Protein AF-A0A358SJ86-F1 (afdb_monomer)

Structure (mmCIF, N/CA/C/O backbone):
data_AF-A0A358SJ86-F1
#
_entry.id   AF-A0A358SJ86-F1
#
loop_
_atom_site.group_PDB
_atom_site.id
_atom_site.type_symbol
_atom_site.label_atom_id
_atom_site.label_alt_id
_atom_site.label_comp_id
_atom_site.label_asym_id
_atom_site.label_entity_id
_atom_site.label_seq_id
_atom_site.pdbx_PDB_ins_code
_atom_site.Cartn_x
_atom_site.Cartn_y
_atom_site.Cartn_z
_atom_site.occupancy
_atom_site.B_iso_or_equiv
_atom_site.auth_seq_id
_atom_site.auth_comp_id
_atom_site.auth_asym_id
_atom_site.auth_atom_id
_atom_site.pdbx_PDB_model_num
ATOM 1 N N . MET A 1 1 ? 7.076 -41.668 -45.120 1.00 39.78 1 MET A N 1
ATOM 2 C CA . MET A 1 1 ? 7.942 -40.726 -44.377 1.00 39.78 1 MET A CA 1
ATOM 3 C C . MET A 1 1 ? 7.438 -39.304 -44.594 1.00 39.78 1 MET A C 1
ATOM 5 O O . MET A 1 1 ? 7.710 -38.721 -45.632 1.00 39.78 1 MET A O 1
ATOM 9 N N . ARG A 1 2 ? 6.634 -38.761 -43.675 1.00 41.66 2 ARG A N 1
ATOM 10 C CA . ARG A 1 2 ? 6.181 -37.362 -43.717 1.00 41.66 2 ARG A CA 1
ATOM 11 C C . ARG A 1 2 ? 6.318 -36.830 -42.292 1.00 41.66 2 ARG A C 1
ATOM 13 O O . ARG A 1 2 ? 5.621 -37.295 -41.398 1.00 41.66 2 ARG A O 1
ATOM 20 N N . ALA A 1 3 ? 7.322 -35.987 -42.073 1.00 47.72 3 ALA A N 1
ATOM 21 C CA . ALA A 1 3 ? 7.680 -35.473 -40.760 1.00 47.72 3 ALA A CA 1
ATOM 22 C C . ALA A 1 3 ? 6.541 -34.600 -40.215 1.00 47.72 3 ALA A C 1
ATOM 24 O O . ALA A 1 3 ? 6.263 -33.525 -40.740 1.00 47.72 3 ALA A O 1
ATOM 25 N N . THR A 1 4 ? 5.877 -35.074 -39.165 1.00 51.69 4 THR A N 1
ATOM 26 C CA . THR A 1 4 ? 4.952 -34.288 -38.350 1.00 51.69 4 THR A CA 1
ATOM 27 C C . THR A 1 4 ? 5.772 -33.298 -37.526 1.00 51.69 4 THR A C 1
ATOM 29 O O . THR A 1 4 ? 6.349 -33.648 -36.496 1.00 51.69 4 THR A O 1
ATOM 32 N N . SER A 1 5 ? 5.886 -32.058 -37.997 1.00 51.25 5 SER A N 1
ATOM 33 C CA . SER A 1 5 ? 6.416 -30.954 -37.199 1.00 51.25 5 SER A CA 1
ATOM 34 C C . SER A 1 5 ? 5.513 -30.740 -35.981 1.00 51.25 5 SER A C 1
ATOM 36 O O . SER A 1 5 ? 4.344 -30.398 -36.128 1.00 51.25 5 SER A O 1
ATOM 38 N N . SER A 1 6 ? 6.056 -30.986 -34.787 1.00 56.81 6 SER A N 1
ATOM 39 C CA . SER A 1 6 ? 5.368 -30.834 -33.499 1.00 56.81 6 SER A CA 1
ATOM 40 C C . SER A 1 6 ? 4.765 -29.421 -33.325 1.00 56.81 6 SER A C 1
ATOM 42 O O . SER A 1 6 ? 5.483 -28.442 -33.561 1.00 56.81 6 SER A O 1
ATOM 44 N N . PRO A 1 7 ? 3.501 -29.291 -32.867 1.00 58.00 7 PRO A N 1
ATOM 45 C CA . PRO A 1 7 ? 2.802 -28.008 -32.694 1.00 58.00 7 PRO A CA 1
ATOM 46 C C . PRO A 1 7 ? 3.516 -27.036 -31.736 1.00 58.00 7 PRO A C 1
ATOM 48 O O . PRO A 1 7 ? 3.383 -25.821 -31.877 1.00 58.00 7 PRO A O 1
ATOM 51 N N . ALA A 1 8 ? 4.362 -27.543 -30.831 1.00 56.72 8 ALA A N 1
ATOM 52 C CA . ALA A 1 8 ? 5.182 -26.719 -29.940 1.00 56.72 8 ALA A CA 1
ATOM 53 C C . ALA A 1 8 ? 6.199 -25.842 -30.701 1.00 56.72 8 ALA A C 1
ATOM 55 O O . ALA A 1 8 ? 6.435 -24.695 -30.334 1.00 56.72 8 ALA A O 1
ATOM 56 N N . ARG A 1 9 ? 6.750 -26.335 -31.820 1.00 55.97 9 ARG A N 1
ATOM 57 C CA . ARG A 1 9 ? 7.723 -25.584 -32.635 1.00 55.97 9 ARG A CA 1
ATOM 58 C C . ARG A 1 9 ? 7.059 -24.465 -33.447 1.00 55.97 9 ARG A C 1
ATOM 60 O O . ARG A 1 9 ? 7.717 -23.501 -33.824 1.00 55.97 9 ARG A O 1
ATOM 67 N N . GLN A 1 10 ? 5.761 -24.592 -33.718 1.00 55.69 10 GLN A N 1
ATOM 68 C CA . GLN A 1 10 ? 4.975 -23.626 -34.489 1.00 55.69 10 GLN A CA 1
ATOM 69 C C . GLN A 1 10 ? 4.531 -22.434 -33.627 1.00 55.69 10 GLN A C 1
ATOM 71 O O . GLN A 1 10 ? 4.567 -21.298 -34.101 1.00 55.69 10 GLN A O 1
ATOM 76 N N . ALA A 1 11 ? 4.215 -22.673 -32.349 1.00 56.47 11 ALA A N 1
ATOM 77 C CA . ALA A 1 11 ? 3.927 -21.622 -31.370 1.00 56.47 11 ALA A CA 1
ATOM 78 C C . ALA A 1 11 ? 5.150 -20.717 -31.101 1.00 56.47 11 ALA A C 1
ATOM 80 O O . ALA A 1 11 ? 5.026 -19.491 -31.096 1.00 56.47 11 ALA A O 1
ATOM 81 N N . ASP A 1 12 ? 6.351 -21.298 -30.997 1.00 56.03 12 ASP A N 1
ATOM 82 C CA . ASP A 1 12 ? 7.605 -20.538 -30.851 1.00 56.03 12 ASP A CA 1
ATOM 83 C C . ASP A 1 12 ? 7.969 -19.728 -32.100 1.00 56.03 12 ASP A C 1
ATOM 85 O O . ASP A 1 12 ? 8.519 -18.626 -32.010 1.00 56.03 12 ASP A O 1
ATOM 89 N N . LEU A 1 13 ? 7.649 -20.250 -33.288 1.00 53.75 13 LEU A N 1
ATOM 90 C CA . LEU A 1 13 ? 7.884 -19.532 -34.535 1.00 53.75 13 LEU A CA 1
ATOM 91 C C . LEU A 1 13 ? 6.978 -18.312 -34.662 1.00 53.75 13 LEU A C 1
ATOM 93 O O . LEU A 1 13 ? 7.475 -17.298 -35.139 1.00 53.75 13 LEU A O 1
ATOM 97 N N . LEU A 1 14 ? 5.714 -18.390 -34.220 1.00 54.59 14 LEU A N 1
ATOM 98 C CA . LEU A 1 14 ? 4.749 -17.278 -34.201 1.00 54.59 14 LEU A CA 1
ATOM 99 C C . LEU A 1 14 ? 5.111 -16.189 -33.175 1.00 54.59 14 LEU A C 1
ATOM 101 O O . LEU A 1 14 ? 4.962 -15.003 -33.460 1.00 54.59 14 LEU A O 1
ATOM 105 N N . SER A 1 15 ? 5.701 -16.576 -32.042 1.00 63.94 15 SER A N 1
ATOM 106 C CA . SER A 1 15 ? 6.187 -15.664 -30.994 1.00 63.94 15 SER A CA 1
ATOM 107 C C . SER A 1 15 ? 7.280 -14.685 -31.469 1.00 63.94 15 SER A C 1
ATOM 109 O O . SER A 1 15 ? 7.342 -13.546 -31.007 1.00 63.94 15 SER A O 1
ATOM 111 N N . ARG A 1 16 ? 8.116 -15.075 -32.447 1.00 66.25 16 ARG A N 1
ATOM 112 C CA . ARG A 1 16 ? 9.247 -14.252 -32.940 1.00 66.25 16 ARG A CA 1
ATOM 113 C C . ARG A 1 16 ? 8.972 -13.436 -34.210 1.00 66.25 16 ARG A C 1
ATOM 115 O O . ARG A 1 16 ? 9.886 -12.789 -34.723 1.00 66.25 16 ARG A O 1
ATOM 122 N N . TRP A 1 17 ? 7.749 -13.438 -34.746 1.00 70.31 17 TRP A N 1
ATOM 123 C CA . TRP A 1 17 ? 7.387 -12.593 -35.900 1.00 70.31 17 TRP A CA 1
ATOM 124 C C . TRP A 1 17 ? 7.644 -11.097 -35.689 1.00 70.31 17 TRP A C 1
ATOM 126 O O . TRP A 1 17 ? 8.196 -10.489 -36.608 1.00 70.31 17 TRP A O 1
ATOM 136 N N . PRO A 1 18 ? 7.344 -10.493 -34.519 1.00 79.88 18 PRO A N 1
ATOM 137 C CA . PRO A 1 18 ? 7.664 -9.084 -34.296 1.00 79.88 18 PRO A CA 1
ATOM 138 C C . PRO A 1 18 ? 9.175 -8.806 -34.336 1.00 79.88 18 PRO A C 1
ATOM 140 O O . PRO A 1 18 ? 9.591 -7.802 -34.905 1.00 79.88 18 PRO A O 1
ATOM 143 N N . GLU A 1 19 ? 10.010 -9.716 -33.825 1.00 80.44 19 GLU A N 1
ATOM 144 C CA . GLU A 1 19 ? 11.476 -9.571 -33.834 1.00 80.44 19 GLU A CA 1
ATOM 145 C C . GLU A 1 19 ? 12.046 -9.665 -35.257 1.00 80.44 19 GLU A C 1
ATOM 147 O O . GLU A 1 19 ? 12.906 -8.875 -35.646 1.00 80.44 19 GLU A O 1
ATOM 152 N N . ARG A 1 20 ? 11.531 -10.600 -36.067 1.00 82.19 20 ARG A N 1
ATOM 153 C CA . ARG A 1 20 ? 11.938 -10.769 -37.472 1.00 82.19 20 ARG A CA 1
ATOM 154 C C . ARG A 1 20 ? 11.475 -9.609 -38.351 1.00 82.19 20 ARG A C 1
ATOM 156 O O . ARG A 1 20 ? 12.250 -9.135 -39.177 1.00 82.19 20 ARG A O 1
ATOM 163 N N . GLY A 1 21 ? 10.239 -9.143 -38.159 1.00 86.25 21 GLY A N 1
ATOM 164 C CA . GLY A 1 21 ? 9.697 -7.982 -38.868 1.00 86.25 21 GLY A CA 1
ATOM 165 C C . GLY A 1 21 ? 10.468 -6.705 -38.541 1.00 86.25 21 GLY A C 1
ATOM 166 O O . GLY A 1 21 ? 10.820 -5.944 -39.441 1.00 86.25 21 GLY A O 1
ATOM 167 N N . TRP A 1 22 ? 10.820 -6.516 -37.269 1.00 88.25 22 TRP A N 1
ATOM 168 C CA . TRP A 1 22 ? 11.664 -5.406 -36.843 1.00 88.25 22 TRP A CA 1
ATOM 169 C C . TRP A 1 22 ? 13.085 -5.492 -37.418 1.00 88.25 22 TRP A C 1
ATOM 171 O O . TRP A 1 22 ? 13.589 -4.498 -37.934 1.00 88.25 22 TRP A O 1
ATOM 181 N N . ALA A 1 23 ? 13.717 -6.671 -37.413 1.00 86.00 23 ALA A N 1
ATOM 182 C CA . ALA A 1 23 ? 15.048 -6.849 -37.996 1.00 86.00 23 ALA A CA 1
ATOM 183 C C . ALA A 1 23 ? 15.071 -6.556 -39.509 1.00 86.00 23 ALA A C 1
ATOM 185 O O . ALA A 1 23 ? 16.020 -5.948 -40.004 1.00 86.00 23 ALA A O 1
ATOM 186 N N . ALA A 1 24 ? 14.015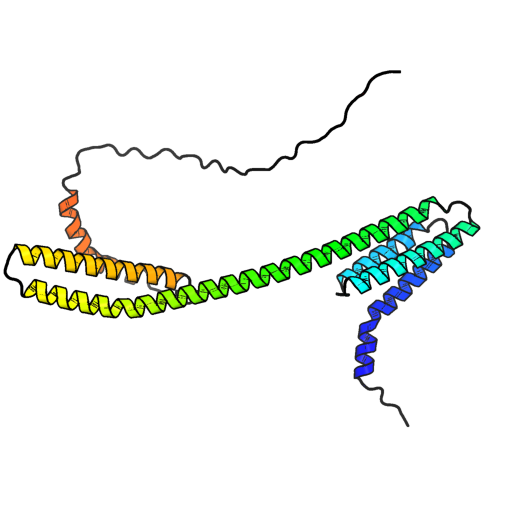 -6.938 -40.238 1.00 88.00 24 ALA A N 1
ATOM 187 C CA . ALA A 1 24 ? 13.863 -6.618 -41.657 1.00 88.00 24 ALA A CA 1
ATOM 188 C C . ALA A 1 24 ? 13.692 -5.107 -41.897 1.00 88.00 24 ALA A C 1
ATOM 190 O O . ALA A 1 24 ? 14.347 -4.552 -42.778 1.00 88.00 24 ALA A O 1
ATOM 191 N N . LEU A 1 25 ? 12.869 -4.431 -41.084 1.00 90.00 25 LEU A N 1
ATOM 192 C CA . LEU A 1 25 ? 12.712 -2.973 -41.119 1.00 90.00 25 LEU A CA 1
ATOM 193 C C . LEU A 1 25 ? 14.044 -2.261 -40.843 1.00 90.00 25 LEU A C 1
ATOM 195 O O . LEU A 1 25 ? 14.424 -1.344 -41.565 1.00 90.00 25 LEU A O 1
ATOM 199 N N . TRP A 1 26 ? 14.775 -2.711 -39.826 1.00 89.06 26 TRP A N 1
ATOM 200 C CA . TRP A 1 26 ? 16.084 -2.175 -39.467 1.00 89.06 26 TRP A CA 1
ATOM 201 C C . TRP A 1 26 ? 17.106 -2.336 -40.603 1.00 89.06 26 TRP A C 1
ATOM 203 O O . TRP A 1 26 ? 17.769 -1.364 -40.970 1.00 89.06 26 TRP A O 1
ATOM 213 N N . ALA A 1 27 ? 17.181 -3.518 -41.223 1.00 88.56 27 ALA A N 1
ATOM 214 C CA . ALA A 1 27 ? 18.046 -3.761 -42.377 1.00 88.56 27 ALA A CA 1
ATOM 215 C C . ALA A 1 27 ? 17.669 -2.884 -43.587 1.00 88.56 27 ALA A C 1
ATOM 217 O O . ALA A 1 27 ? 18.553 -2.334 -44.246 1.00 88.56 27 ALA A O 1
ATOM 218 N N . ALA A 1 28 ? 16.371 -2.695 -43.849 1.00 89.31 28 ALA A N 1
ATOM 219 C CA . ALA A 1 28 ? 15.887 -1.806 -44.904 1.00 89.31 28 ALA A CA 1
ATOM 220 C C . ALA A 1 28 ? 16.271 -0.337 -44.645 1.00 89.31 28 ALA A C 1
ATOM 222 O O . ALA A 1 28 ? 16.722 0.352 -45.560 1.00 89.31 28 ALA A O 1
ATOM 223 N N . CYS A 1 29 ? 16.173 0.132 -43.396 1.00 85.38 29 CYS A N 1
ATOM 224 C CA . CYS A 1 29 ? 16.613 1.476 -43.017 1.00 85.38 29 CYS A CA 1
ATOM 225 C C . CYS A 1 29 ? 18.130 1.658 -43.181 1.00 85.38 29 CYS A C 1
ATOM 227 O O . CYS A 1 29 ? 18.560 2.687 -43.700 1.00 85.38 29 CYS A O 1
ATOM 229 N N . LEU A 1 30 ? 18.942 0.662 -42.802 1.00 85.31 30 LEU A N 1
ATOM 230 C CA . LEU A 1 30 ? 20.394 0.689 -43.023 1.00 85.31 30 LEU A CA 1
ATOM 231 C C . LEU A 1 30 ? 20.747 0.746 -44.516 1.00 85.31 30 LEU A C 1
ATOM 233 O O . LEU A 1 30 ? 21.608 1.530 -44.914 1.00 85.31 30 LEU A O 1
ATOM 237 N N . ALA A 1 31 ? 20.057 -0.035 -45.352 1.00 86.38 31 ALA A N 1
ATOM 238 C CA . ALA A 1 31 ? 20.223 0.026 -46.802 1.00 86.38 31 ALA A CA 1
ATOM 239 C C . ALA A 1 31 ? 19.842 1.410 -47.360 1.00 86.38 31 ALA A C 1
ATOM 241 O O . ALA A 1 31 ? 20.558 1.950 -48.202 1.00 86.38 31 ALA A O 1
ATOM 242 N N . GLY A 1 32 ? 18.771 2.020 -46.841 1.00 82.81 32 GLY A N 1
ATOM 243 C CA . GLY A 1 32 ? 18.354 3.380 -47.191 1.00 82.81 32 GLY A CA 1
ATOM 244 C C . GLY A 1 32 ? 19.412 4.442 -46.876 1.00 82.81 32 GLY A C 1
ATOM 245 O O . GLY A 1 32 ? 19.663 5.309 -47.712 1.00 82.81 32 GLY A O 1
ATOM 246 N N . ILE A 1 33 ? 20.089 4.336 -45.724 1.00 80.06 33 ILE A N 1
ATOM 247 C CA . ILE A 1 33 ? 21.202 5.229 -45.342 1.00 80.06 33 ILE A CA 1
ATOM 248 C C . ILE A 1 33 ? 22.356 5.133 -46.352 1.00 80.06 33 ILE A C 1
ATOM 250 O O . ILE A 1 33 ? 22.944 6.149 -46.714 1.00 80.06 33 ILE A O 1
ATOM 254 N N . LEU A 1 34 ? 22.676 3.924 -46.825 1.00 77.62 34 LEU A N 1
ATOM 255 C CA . LEU A 1 34 ? 23.769 3.698 -47.777 1.00 77.62 34 LEU A CA 1
ATOM 256 C C . LEU A 1 34 ? 23.423 4.124 -49.212 1.00 77.62 34 LEU A C 1
ATOM 258 O O . LEU A 1 34 ? 24.319 4.532 -49.949 1.00 77.62 34 LEU A O 1
ATOM 262 N N . ALA A 1 35 ? 22.153 4.006 -49.610 1.00 82.75 35 ALA A N 1
ATOM 263 C CA . ALA A 1 35 ? 21.692 4.300 -50.966 1.00 82.75 35 ALA A CA 1
ATOM 264 C C . ALA A 1 35 ? 21.411 5.795 -51.206 1.00 82.75 35 ALA A C 1
ATOM 266 O O . ALA A 1 35 ? 21.640 6.280 -52.313 1.00 82.75 35 ALA A O 1
ATOM 267 N N . PHE A 1 36 ? 20.944 6.535 -50.190 1.00 79.69 36 PHE A N 1
ATOM 268 C CA . PHE A 1 36 ? 20.515 7.933 -50.332 1.00 79.69 36 PHE A CA 1
ATOM 269 C C . PHE A 1 36 ? 21.142 8.853 -49.267 1.00 79.69 36 PHE A C 1
ATOM 271 O O . PHE A 1 36 ? 20.501 9.168 -48.259 1.00 79.69 36 PHE A O 1
ATOM 278 N N . PRO A 1 37 ? 22.363 9.376 -49.499 1.00 70.19 37 PRO A N 1
ATOM 279 C CA . PRO A 1 37 ? 23.064 10.227 -48.530 1.00 70.19 37 PRO A CA 1
ATOM 280 C C . PRO A 1 37 ? 22.308 11.514 -48.155 1.00 70.19 37 PRO A C 1
ATOM 282 O O . PRO A 1 37 ? 22.420 11.995 -47.030 1.00 70.19 37 PRO A O 1
ATOM 285 N N . GLY A 1 38 ? 21.504 12.062 -49.075 1.00 72.44 38 GLY A N 1
ATOM 286 C CA . GLY A 1 38 ? 20.735 13.295 -48.860 1.00 72.44 38 GLY A CA 1
ATOM 287 C C . GLY A 1 38 ? 19.506 13.154 -47.951 1.00 72.44 38 GLY A C 1
ATOM 288 O O . GLY A 1 38 ? 18.975 14.166 -47.510 1.00 72.44 38 GLY A O 1
ATOM 289 N N . TRP A 1 39 ? 19.050 11.929 -47.660 1.00 78.19 39 TRP A N 1
ATOM 290 C CA . TRP A 1 39 ? 17.850 11.647 -46.850 1.00 78.19 39 TRP A CA 1
ATOM 291 C C . TRP A 1 39 ? 18.147 10.792 -45.602 1.00 78.19 39 TRP A C 1
ATOM 293 O O . TRP A 1 39 ? 17.231 10.262 -44.979 1.00 78.19 39 TRP A O 1
ATOM 303 N N . GLN A 1 40 ? 19.419 10.676 -45.204 1.00 74.62 40 GLN A N 1
ATOM 304 C CA . GLN A 1 40 ? 19.894 9.789 -44.128 1.00 74.62 40 GLN A CA 1
ATOM 305 C C . GLN A 1 40 ? 19.231 9.992 -42.749 1.00 74.62 40 GLN A C 1
ATOM 307 O O . GLN A 1 40 ? 19.158 9.045 -41.966 1.00 74.62 40 GLN A O 1
ATOM 312 N N . ASP A 1 41 ? 18.725 11.193 -42.442 1.00 78.81 41 ASP A N 1
ATOM 313 C CA . ASP A 1 41 ? 18.092 11.484 -41.149 1.00 78.81 41 ASP A CA 1
ATOM 314 C C . ASP A 1 41 ? 16.742 10.749 -40.987 1.00 78.81 41 ASP A C 1
ATOM 316 O O . ASP A 1 41 ? 16.408 10.311 -39.885 1.00 78.81 41 ASP A O 1
ATOM 320 N N . VAL A 1 42 ? 15.974 10.540 -42.068 1.00 83.38 42 VAL A N 1
ATOM 321 C CA . VAL A 1 42 ? 14.645 9.898 -41.990 1.00 83.38 42 VAL A CA 1
ATOM 322 C C . VAL A 1 42 ? 14.751 8.411 -41.611 1.00 83.38 42 VAL A C 1
ATOM 324 O O . VAL A 1 42 ? 14.144 8.024 -40.607 1.00 83.38 42 VAL A O 1
ATOM 327 N N . PRO A 1 43 ? 15.544 7.566 -42.311 1.00 84.38 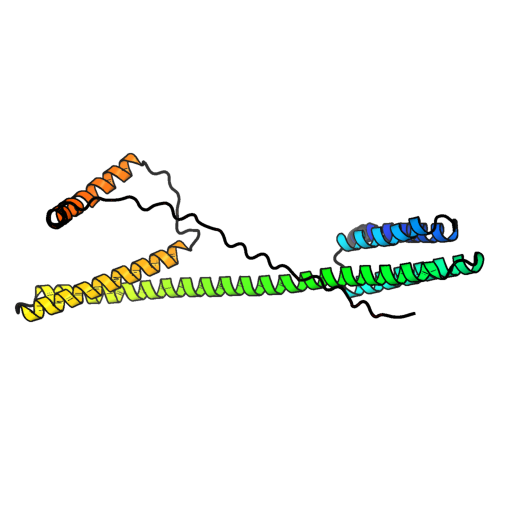43 PRO A N 1
ATOM 328 C CA . PRO A 1 43 ? 15.757 6.180 -41.893 1.00 84.38 43 PRO A CA 1
ATOM 329 C C . PRO A 1 43 ? 16.385 6.069 -40.500 1.00 84.38 43 PRO A C 1
ATOM 331 O O . PRO A 1 43 ? 16.055 5.148 -39.755 1.00 84.38 43 PRO A O 1
ATOM 334 N N . PHE A 1 44 ? 17.247 7.019 -40.120 1.00 82.38 44 PHE A N 1
ATOM 335 C CA . PHE A 1 44 ? 17.863 7.061 -38.795 1.00 82.38 44 PHE A CA 1
ATOM 336 C C . PHE A 1 44 ? 16.822 7.179 -37.670 1.00 82.38 44 PHE A C 1
ATOM 338 O O . PHE A 1 44 ? 16.823 6.365 -36.744 1.00 82.38 44 PHE A O 1
ATOM 345 N N . TYR A 1 45 ? 15.904 8.149 -37.747 1.00 84.81 45 TYR A N 1
ATOM 346 C CA . TYR A 1 45 ? 14.866 8.310 -36.721 1.00 84.81 45 TYR A CA 1
ATOM 347 C C . TYR A 1 45 ? 13.892 7.126 -36.683 1.00 84.81 45 TYR A C 1
ATOM 349 O O . TYR A 1 45 ? 13.441 6.729 -35.608 1.00 84.81 45 TYR A O 1
ATOM 357 N N . LEU A 1 46 ? 13.611 6.512 -37.834 1.00 88.06 46 LEU A N 1
ATOM 358 C CA . LEU A 1 46 ? 12.698 5.374 -37.953 1.00 88.06 46 LEU A CA 1
ATOM 359 C C . LEU A 1 46 ? 13.228 4.124 -37.220 1.00 88.06 46 LEU A C 1
ATOM 361 O O . LEU A 1 46 ? 12.457 3.401 -36.581 1.00 88.06 46 LEU A O 1
ATOM 365 N N . ILE A 1 47 ? 14.552 3.918 -37.214 1.00 87.06 47 ILE A N 1
ATOM 366 C CA . ILE A 1 47 ? 15.213 2.866 -36.420 1.00 87.06 47 ILE A CA 1
ATOM 367 C C . ILE A 1 47 ? 14.953 3.074 -34.920 1.00 87.06 47 ILE A C 1
ATOM 369 O O . ILE A 1 47 ? 14.514 2.149 -34.238 1.00 87.06 47 ILE A O 1
ATOM 373 N N . TRP A 1 48 ? 15.161 4.286 -34.399 1.00 86.12 48 TRP A N 1
ATOM 374 C CA . TRP A 1 48 ? 14.993 4.565 -32.967 1.00 86.12 48 TRP A CA 1
ATOM 375 C C . TRP A 1 48 ? 13.530 4.555 -32.512 1.00 86.12 48 TRP A C 1
ATOM 377 O O . TRP A 1 48 ? 13.228 4.016 -31.447 1.00 86.12 48 TRP A O 1
ATOM 387 N N . ILE A 1 49 ? 12.609 5.095 -33.317 1.00 87.62 49 ILE A N 1
ATOM 388 C CA . ILE A 1 49 ? 11.169 5.074 -33.013 1.00 87.62 49 ILE A CA 1
ATOM 389 C C . ILE A 1 49 ? 10.652 3.631 -32.989 1.00 87.62 49 ILE A C 1
ATOM 391 O O . ILE A 1 49 ? 9.963 3.242 -32.046 1.00 87.62 49 ILE A O 1
ATOM 395 N N . SER A 1 50 ? 11.016 2.812 -33.981 1.00 87.75 50 SER A N 1
ATOM 396 C CA . SER A 1 50 ? 10.600 1.403 -34.015 1.00 87.75 50 SER A CA 1
ATOM 397 C C . SER A 1 50 ? 11.169 0.597 -32.842 1.00 87.75 50 SER A C 1
ATOM 399 O O . SER A 1 50 ? 10.456 -0.226 -32.271 1.00 87.75 50 SER A O 1
ATOM 401 N N . LEU A 1 51 ? 12.410 0.877 -32.426 1.00 86.12 51 LEU A N 1
ATOM 402 C CA . LEU A 1 51 ? 13.028 0.272 -31.245 1.00 86.12 51 LEU A CA 1
ATOM 403 C C . LEU A 1 51 ? 12.290 0.653 -29.948 1.00 86.12 51 LEU A C 1
ATOM 405 O O . LEU A 1 51 ? 12.061 -0.206 -29.095 1.00 86.12 51 LEU A O 1
ATOM 409 N N . ALA A 1 52 ? 11.876 1.916 -29.808 1.00 83.81 52 ALA A N 1
ATOM 410 C CA . ALA A 1 52 ? 11.094 2.382 -28.664 1.00 83.81 52 ALA A CA 1
ATOM 411 C C . ALA A 1 52 ? 9.717 1.715 -28.579 1.00 83.81 52 ALA A C 1
ATOM 413 O O . ALA A 1 52 ? 9.306 1.287 -27.500 1.00 83.81 52 ALA A O 1
ATOM 414 N N . VAL A 1 53 ? 9.029 1.583 -29.715 1.00 84.38 53 VAL A N 1
ATOM 415 C CA . VAL A 1 53 ? 7.735 0.894 -29.793 1.00 84.38 53 VAL A CA 1
ATOM 416 C C . VAL A 1 53 ? 7.893 -0.589 -29.460 1.00 84.38 53 VAL A C 1
ATOM 418 O O . VAL A 1 53 ? 7.134 -1.110 -28.647 1.00 84.38 53 VAL A O 1
ATOM 421 N N . LEU A 1 54 ? 8.904 -1.264 -30.018 1.00 83.69 54 LEU A N 1
ATOM 422 C CA . LEU A 1 54 ? 9.157 -2.680 -29.742 1.00 83.69 54 LEU A CA 1
ATOM 423 C C . LEU A 1 54 ? 9.421 -2.931 -28.251 1.00 83.69 54 LEU A C 1
ATOM 425 O O . LEU A 1 54 ? 8.859 -3.867 -27.686 1.00 83.69 54 LEU A O 1
ATOM 429 N N . TYR A 1 55 ? 10.216 -2.071 -27.608 1.00 80.44 55 TYR A N 1
ATOM 430 C CA . TYR A 1 55 ? 10.462 -2.142 -26.166 1.00 80.44 55 TYR A CA 1
ATOM 431 C C . TYR A 1 55 ? 9.188 -1.890 -25.343 1.00 80.44 55 TYR A C 1
ATOM 433 O O . TYR A 1 55 ? 8.963 -2.554 -24.338 1.00 80.44 55 TYR A O 1
ATOM 441 N N . GLY A 1 56 ? 8.317 -0.975 -25.781 1.00 77.44 56 GLY A N 1
ATOM 442 C CA . GLY A 1 56 ? 7.042 -0.703 -25.110 1.00 77.44 56 GLY A CA 1
ATOM 443 C C . GLY A 1 56 ? 6.062 -1.884 -25.117 1.00 77.44 56 GLY A C 1
ATOM 444 O O . GLY A 1 56 ? 5.304 -2.046 -24.166 1.00 77.44 56 GLY A O 1
ATOM 445 N N . PHE A 1 57 ? 6.088 -2.724 -26.155 1.00 77.44 57 PHE A N 1
ATOM 446 C CA . PHE A 1 57 ? 5.214 -3.901 -26.278 1.00 77.44 57 PHE A CA 1
ATOM 447 C C . PHE A 1 57 ? 5.799 -5.184 -25.672 1.00 77.44 57 PHE A C 1
ATOM 449 O O . PHE A 1 57 ? 5.094 -6.190 -25.566 1.00 77.44 57 PHE A O 1
ATOM 456 N N . ARG A 1 58 ? 7.085 -5.192 -25.308 1.00 73.94 58 ARG A N 1
ATOM 457 C CA . ARG A 1 58 ? 7.817 -6.411 -24.963 1.00 73.94 58 ARG A CA 1
ATOM 458 C C . ARG A 1 58 ? 8.701 -6.169 -23.741 1.00 73.94 58 ARG A C 1
ATOM 460 O O . ARG A 1 58 ? 9.708 -5.476 -23.822 1.00 73.94 58 ARG A O 1
ATOM 467 N N . ASP A 1 59 ? 8.358 -6.810 -22.625 1.00 67.19 59 ASP A N 1
ATOM 468 C CA . ASP A 1 59 ? 9.129 -6.751 -21.379 1.00 67.19 59 ASP A CA 1
ATOM 469 C C . ASP A 1 59 ? 10.443 -7.531 -21.488 1.00 67.19 59 ASP A C 1
ATOM 471 O O . ASP A 1 59 ? 10.570 -8.674 -21.047 1.00 67.19 59 ASP A O 1
ATOM 475 N N . TRP A 1 60 ? 11.438 -6.926 -22.127 1.00 70.38 60 TRP A N 1
ATOM 476 C CA . TRP A 1 60 ? 12.800 -7.438 -22.103 1.00 70.38 60 TRP A CA 1
ATOM 477 C C . TRP A 1 60 ? 13.510 -7.029 -20.812 1.00 70.38 60 TRP A C 1
ATOM 479 O O . TRP A 1 60 ? 13.336 -5.897 -20.354 1.00 70.38 60 TRP A O 1
ATOM 489 N N . PRO A 1 61 ? 14.363 -7.904 -20.241 1.00 73.88 61 PRO A N 1
ATOM 490 C CA . PRO A 1 61 ? 15.203 -7.524 -19.113 1.00 73.88 61 PRO A CA 1
ATOM 491 C C . PRO A 1 61 ? 16.060 -6.315 -19.499 1.00 73.88 61 PRO A C 1
ATOM 493 O O . PRO A 1 61 ? 16.591 -6.275 -20.613 1.00 73.88 61 PRO A O 1
ATOM 496 N N . ALA A 1 62 ? 16.245 -5.361 -18.582 1.00 74.44 62 ALA A N 1
ATOM 497 C CA . ALA A 1 62 ? 16.953 -4.106 -18.857 1.00 74.44 62 ALA A CA 1
ATOM 498 C C . ALA A 1 62 ? 18.336 -4.317 -19.506 1.00 74.44 62 ALA A C 1
ATOM 500 O O . ALA A 1 62 ? 18.715 -3.576 -20.410 1.00 74.44 62 ALA A O 1
ATOM 501 N N . GLN A 1 63 ? 19.051 -5.379 -19.119 1.00 79.62 63 GLN A N 1
ATOM 502 C CA . GLN A 1 63 ? 20.336 -5.762 -19.714 1.00 79.62 63 GLN A CA 1
ATOM 503 C C . GLN A 1 63 ? 20.230 -6.065 -21.217 1.00 79.62 63 GLN A C 1
ATOM 505 O O . GLN A 1 63 ? 21.031 -5.564 -22.000 1.00 79.62 63 GLN A O 1
ATOM 510 N N . HIS A 1 64 ? 19.214 -6.823 -21.641 1.00 80.56 64 HIS A N 1
ATOM 511 C CA . HIS A 1 64 ? 19.013 -7.170 -23.050 1.00 80.56 64 HIS A CA 1
ATOM 512 C C . HIS A 1 64 ? 18.631 -5.941 -23.878 1.00 80.56 64 HIS A C 1
ATOM 514 O O . HIS A 1 64 ? 19.141 -5.765 -24.980 1.00 80.56 64 HIS A O 1
ATOM 520 N N . ALA A 1 65 ? 17.788 -5.061 -23.334 1.00 80.88 65 ALA A N 1
ATOM 521 C CA . ALA A 1 65 ? 17.390 -3.827 -24.006 1.00 80.88 65 ALA A CA 1
ATOM 522 C C . ALA A 1 65 ? 18.566 -2.849 -24.187 1.00 80.88 65 ALA A C 1
ATOM 524 O O . ALA A 1 65 ? 18.698 -2.247 -25.251 1.00 80.88 65 ALA A O 1
ATOM 525 N N . ILE A 1 66 ? 19.447 -2.734 -23.184 1.00 81.38 66 ILE A N 1
ATOM 526 C CA . ILE A 1 66 ? 20.673 -1.922 -23.257 1.00 81.38 66 ILE A CA 1
ATOM 527 C C . ILE A 1 66 ? 21.678 -2.531 -24.244 1.00 81.38 66 ILE A C 1
ATOM 529 O O . ILE A 1 66 ? 22.242 -1.815 -25.068 1.00 81.38 66 ILE A O 1
ATOM 533 N N . CYS A 1 67 ? 21.894 -3.851 -24.213 1.00 85.38 67 CYS A N 1
ATOM 534 C CA . CYS A 1 67 ? 22.776 -4.516 -25.177 1.00 85.38 67 CYS A CA 1
ATOM 535 C C . CYS A 1 67 ? 22.266 -4.360 -26.616 1.00 85.38 67 CYS A C 1
ATOM 537 O O . CYS A 1 67 ? 23.051 -4.085 -27.523 1.00 85.38 67 CYS A O 1
ATOM 539 N N . LEU A 1 68 ? 20.957 -4.499 -26.831 1.00 83.88 68 LEU A N 1
ATOM 540 C CA . LEU A 1 68 ? 20.360 -4.366 -28.154 1.00 83.88 68 LEU A CA 1
ATOM 541 C C . LEU A 1 68 ? 20.398 -2.916 -28.654 1.00 83.88 68 LEU A C 1
ATOM 543 O O . LEU A 1 68 ? 20.757 -2.693 -29.807 1.00 83.88 68 LEU A O 1
ATOM 547 N N . SER A 1 69 ? 20.124 -1.924 -27.801 1.00 83.50 69 SER A N 1
ATOM 548 C CA . SER A 1 69 ? 20.258 -0.511 -28.179 1.00 83.50 69 SER A CA 1
ATOM 549 C C . SER A 1 69 ? 21.709 -0.130 -28.492 1.00 83.50 69 SER A C 1
ATOM 551 O O . SER A 1 69 ? 21.948 0.593 -29.458 1.00 83.50 69 SER A O 1
ATOM 553 N N . ALA A 1 70 ? 22.685 -0.668 -27.753 1.00 85.62 70 ALA A N 1
ATOM 554 C CA . ALA A 1 70 ? 24.107 -0.490 -28.040 1.00 85.62 70 ALA A CA 1
ATOM 555 C C . ALA A 1 70 ? 24.512 -1.132 -29.380 1.00 85.62 70 ALA A C 1
ATOM 557 O O . ALA A 1 70 ? 25.237 -0.517 -30.162 1.00 85.62 70 ALA A O 1
ATOM 558 N N . GLY A 1 71 ? 23.999 -2.328 -29.691 1.00 87.12 71 GLY A N 1
ATOM 559 C CA . GLY A 1 71 ? 24.211 -2.988 -30.984 1.00 87.12 71 GLY A CA 1
ATOM 560 C C . GLY A 1 71 ? 23.603 -2.214 -32.160 1.00 87.12 71 GLY A C 1
ATOM 561 O O . GLY A 1 71 ? 24.252 -2.017 -33.191 1.00 87.12 71 GLY A O 1
ATOM 562 N N . VAL A 1 72 ? 22.381 -1.699 -31.995 1.00 86.50 72 VAL A N 1
ATOM 563 C CA . VAL A 1 72 ? 21.715 -0.829 -32.981 1.00 86.50 72 VAL A CA 1
ATOM 564 C C . VAL A 1 72 ? 22.481 0.484 -33.164 1.00 86.50 72 VAL A C 1
ATOM 566 O O . VAL A 1 72 ? 22.672 0.940 -34.291 1.00 86.50 72 VAL A O 1
ATOM 569 N N . ALA A 1 73 ? 22.981 1.078 -32.081 1.00 86.31 73 ALA A N 1
ATOM 570 C CA . ALA A 1 73 ? 23.801 2.281 -32.147 1.00 86.31 73 ALA A CA 1
ATOM 571 C C . ALA A 1 73 ? 25.121 2.028 -32.894 1.00 86.31 73 ALA A C 1
ATOM 573 O O . ALA A 1 73 ? 25.467 2.792 -33.793 1.00 86.31 73 ALA A O 1
ATOM 574 N N . GLY A 1 74 ? 25.826 0.936 -32.578 1.00 87.75 74 GLY A N 1
ATOM 575 C CA . GLY A 1 74 ? 27.095 0.576 -33.215 1.00 87.75 74 GLY A CA 1
ATOM 576 C C . GLY A 1 74 ? 26.952 0.278 -34.709 1.00 87.75 74 GLY A C 1
ATOM 577 O O . GLY A 1 74 ? 27.719 0.786 -35.523 1.00 87.75 74 GLY A O 1
ATOM 578 N N . SER A 1 75 ? 25.927 -0.483 -35.088 1.00 85.69 75 SER A N 1
ATOM 579 C CA . SER A 1 75 ? 25.630 -0.787 -36.495 1.00 85.69 75 SER A CA 1
ATOM 580 C C . SER A 1 75 ? 25.226 0.449 -37.307 1.00 85.69 75 SER A C 1
ATOM 582 O O . SER A 1 75 ? 25.691 0.626 -38.433 1.00 85.69 75 SER A O 1
ATOM 584 N N . THR A 1 76 ? 24.429 1.348 -36.726 1.00 84.56 76 THR A N 1
ATOM 585 C CA . THR A 1 76 ? 24.047 2.618 -37.361 1.00 84.56 76 THR A CA 1
ATOM 586 C C . THR A 1 76 ? 25.254 3.553 -37.497 1.00 84.56 76 THR A C 1
ATOM 588 O O . THR A 1 76 ? 25.450 4.159 -38.549 1.00 84.56 76 THR A O 1
ATOM 591 N N . ALA A 1 77 ? 26.115 3.623 -36.475 1.00 83.94 77 ALA A N 1
ATOM 592 C CA . ALA A 1 77 ? 27.365 4.379 -36.526 1.00 83.94 77 ALA A CA 1
ATOM 593 C C . ALA A 1 77 ? 28.324 3.844 -37.604 1.00 83.94 77 ALA A C 1
ATOM 595 O O . ALA A 1 77 ? 28.918 4.636 -38.334 1.00 83.94 77 ALA A O 1
ATOM 596 N N . ALA A 1 78 ? 28.431 2.520 -37.754 1.00 85.69 78 ALA A N 1
ATOM 597 C CA . ALA A 1 78 ? 29.238 1.893 -38.799 1.00 85.69 78 ALA A CA 1
ATOM 598 C C . ALA A 1 78 ? 28.709 2.210 -40.209 1.00 85.69 78 ALA A C 1
ATOM 600 O O . ALA A 1 78 ? 29.491 2.560 -41.091 1.00 85.69 78 ALA A O 1
ATOM 601 N N . ALA A 1 79 ? 27.388 2.158 -40.418 1.00 82.06 79 ALA A N 1
ATOM 602 C CA . ALA A 1 79 ? 26.775 2.501 -41.703 1.00 82.06 79 ALA A CA 1
ATOM 603 C C . ALA A 1 79 ? 27.000 3.974 -42.085 1.00 82.06 79 ALA A C 1
ATOM 605 O O . ALA A 1 79 ? 27.394 4.262 -43.215 1.00 82.06 79 ALA A O 1
ATOM 606 N N . ILE A 1 80 ? 26.827 4.897 -41.132 1.00 78.69 80 ILE A N 1
ATOM 607 C CA . ILE A 1 80 ? 27.099 6.328 -41.337 1.00 78.69 80 ILE A CA 1
ATOM 608 C C . ILE A 1 80 ? 28.594 6.564 -41.590 1.00 78.69 80 ILE A C 1
ATOM 610 O O . ILE A 1 80 ? 28.941 7.332 -42.481 1.00 78.69 80 ILE A O 1
ATOM 614 N N . GLY A 1 81 ? 29.488 5.883 -40.865 1.00 78.19 81 GLY A N 1
ATOM 615 C CA . GLY A 1 81 ? 30.938 5.975 -41.070 1.00 78.19 81 GLY A CA 1
ATOM 616 C C . GLY A 1 81 ? 31.378 5.524 -42.468 1.00 78.19 81 GLY A C 1
ATOM 617 O O . GLY A 1 81 ? 32.159 6.212 -43.125 1.00 78.19 81 GLY A O 1
ATOM 618 N N . LEU A 1 82 ? 30.823 4.411 -42.962 1.00 77.44 82 LEU A N 1
ATOM 619 C CA . LEU A 1 82 ? 31.077 3.912 -44.319 1.00 77.44 82 LEU A CA 1
ATOM 620 C C . LEU A 1 82 ? 30.510 4.845 -45.400 1.00 77.44 82 LEU A C 1
ATOM 622 O O . LEU A 1 82 ? 31.157 5.059 -46.426 1.00 77.44 82 LEU A O 1
ATOM 626 N N . ALA A 1 83 ? 29.328 5.424 -45.176 1.00 72.88 83 ALA A N 1
ATOM 627 C CA . ALA A 1 83 ? 28.742 6.416 -46.076 1.00 72.88 83 ALA A CA 1
ATOM 628 C C . ALA A 1 83 ? 29.553 7.729 -46.089 1.00 72.88 83 ALA A C 1
ATOM 630 O O . ALA A 1 83 ? 29.797 8.307 -47.151 1.00 72.88 83 ALA A O 1
ATOM 631 N N . ALA A 1 84 ? 30.042 8.163 -44.925 1.00 70.94 84 ALA A N 1
ATOM 632 C CA . ALA A 1 84 ? 30.860 9.360 -44.750 1.00 70.94 84 ALA A CA 1
ATOM 633 C C . ALA A 1 84 ? 32.219 9.271 -45.451 1.00 70.94 84 ALA A C 1
ATOM 635 O O . ALA A 1 84 ? 32.643 10.243 -46.077 1.00 70.94 84 ALA A O 1
ATOM 636 N N . GLY A 1 85 ? 32.873 8.104 -45.410 1.00 68.06 85 GLY A N 1
ATOM 637 C CA . GLY A 1 85 ? 34.124 7.853 -46.134 1.00 68.06 85 GLY A CA 1
ATOM 638 C C . GLY A 1 85 ? 34.008 8.035 -47.654 1.00 68.06 85 GLY A C 1
ATOM 639 O O . GLY A 1 85 ? 35.013 8.259 -48.318 1.00 68.06 85 GLY A O 1
ATOM 640 N N . ARG A 1 86 ? 32.785 7.999 -48.204 1.00 66.75 86 ARG A N 1
ATOM 641 C CA . ARG A 1 86 ? 32.503 8.266 -49.624 1.00 66.75 86 ARG A CA 1
ATOM 642 C C . ARG A 1 86 ? 32.126 9.723 -49.935 1.00 66.75 86 ARG A C 1
ATOM 644 O O . ARG A 1 86 ? 32.093 10.076 -51.107 1.00 66.75 86 ARG A O 1
ATOM 651 N N . SER A 1 87 ? 31.798 10.548 -48.935 1.00 57.12 87 SER A N 1
ATOM 652 C CA . SER A 1 87 ? 31.092 11.834 -49.129 1.00 57.12 87 SER A CA 1
ATOM 653 C C . SER A 1 87 ? 31.628 13.029 -48.319 1.00 57.12 87 SER A C 1
ATOM 655 O O . SER A 1 87 ? 31.168 14.149 -48.516 1.00 57.12 87 SER A O 1
ATOM 657 N N . GLY A 1 88 ? 32.613 12.837 -47.433 1.00 57.16 88 GLY A N 1
ATOM 658 C CA . GLY A 1 88 ? 33.413 13.924 -46.841 1.00 57.16 88 GLY A CA 1
ATOM 659 C C . GLY A 1 88 ? 32.750 14.789 -45.750 1.00 57.16 88 GLY A C 1
ATOM 660 O O . GLY A 1 88 ? 33.420 15.646 -45.185 1.00 57.16 88 GLY A O 1
ATOM 661 N N . LEU A 1 89 ? 31.476 14.567 -45.395 1.00 56.44 89 LEU A N 1
ATOM 662 C CA . LEU A 1 89 ? 30.695 15.423 -44.471 1.00 56.44 89 LEU A CA 1
ATOM 663 C C . LEU A 1 89 ? 30.323 14.754 -43.118 1.00 56.44 89 LEU A C 1
ATOM 665 O O . LEU A 1 89 ? 29.377 15.159 -42.447 1.00 56.44 89 LEU A O 1
ATOM 669 N N . GLY A 1 90 ? 31.036 13.702 -42.694 1.00 55.72 90 GLY A N 1
ATOM 670 C CA . GLY A 1 90 ? 30.512 12.713 -41.730 1.00 55.72 90 GLY A CA 1
ATOM 671 C C . GLY A 1 90 ? 30.598 12.977 -40.220 1.00 55.72 90 GLY A C 1
ATOM 672 O O . GLY A 1 90 ? 29.898 12.306 -39.459 1.00 55.72 90 GLY A O 1
ATOM 673 N N . TYR A 1 91 ? 31.434 13.903 -39.740 1.00 57.66 91 TYR A N 1
ATOM 674 C CA . TYR A 1 91 ? 31.745 13.978 -38.299 1.00 57.66 91 TYR A CA 1
ATOM 675 C C . TYR A 1 91 ? 30.601 14.528 -37.427 1.00 57.66 91 TYR A C 1
ATOM 677 O O . TYR A 1 91 ? 30.487 14.152 -36.261 1.00 57.66 91 TYR A O 1
ATOM 685 N N . ALA A 1 92 ? 29.703 15.351 -37.979 1.00 63.66 92 ALA A N 1
ATOM 686 C CA . ALA A 1 92 ? 28.593 15.943 -37.222 1.00 63.66 92 ALA A CA 1
ATOM 687 C C . ALA A 1 92 ? 27.458 14.946 -36.889 1.00 63.66 92 ALA A C 1
ATOM 689 O O . ALA A 1 92 ? 26.702 15.157 -35.939 1.00 63.66 92 ALA A O 1
ATOM 690 N N . SER A 1 93 ? 27.335 13.842 -37.634 1.00 67.94 93 SER A N 1
ATOM 691 C CA . SER A 1 93 ? 26.223 12.888 -37.485 1.00 67.94 93 SER A CA 1
ATOM 692 C C . SER A 1 93 ? 26.466 11.821 -36.414 1.00 67.94 93 SER A C 1
ATOM 694 O O . SER A 1 93 ? 25.512 11.357 -35.791 1.00 67.94 93 SER A O 1
ATOM 696 N N . LEU A 1 94 ? 27.726 11.470 -36.127 1.00 72.12 94 LEU A N 1
ATOM 697 C CA . LEU A 1 94 ? 28.070 10.473 -35.100 1.00 72.12 94 LEU A CA 1
ATOM 698 C C . LEU A 1 94 ? 27.659 10.920 -33.687 1.00 72.12 94 LEU A C 1
ATOM 700 O O . LEU A 1 94 ? 27.209 10.099 -32.885 1.00 72.12 94 LEU A O 1
ATOM 704 N N . GLY A 1 95 ? 27.719 12.226 -33.405 1.00 75.56 95 GLY A N 1
ATOM 705 C CA . GLY A 1 95 ? 27.247 12.790 -32.136 1.00 75.56 95 GLY A CA 1
ATOM 706 C C . GLY A 1 95 ? 25.750 12.560 -31.890 1.00 75.56 95 GLY A C 1
ATOM 707 O O . GLY A 1 95 ? 25.349 12.284 -30.759 1.00 75.56 95 GLY A O 1
ATOM 708 N N . LYS A 1 96 ? 24.924 12.580 -32.950 1.00 79.94 96 LYS A N 1
ATOM 709 C CA . LYS A 1 96 ? 23.478 12.304 -32.860 1.00 79.94 96 LYS A CA 1
ATOM 710 C C . LYS A 1 96 ? 23.206 10.860 -32.418 1.00 79.94 96 LYS A C 1
ATOM 712 O O . LYS A 1 96 ? 22.305 10.628 -31.614 1.00 79.94 96 LYS A O 1
ATOM 717 N N . VAL A 1 97 ? 24.001 9.897 -32.901 1.00 82.31 97 VAL A N 1
ATOM 718 C CA . VAL A 1 97 ? 23.867 8.469 -32.556 1.00 82.31 97 VAL A CA 1
ATOM 719 C C . VAL A 1 97 ? 24.171 8.235 -31.077 1.00 82.31 97 VAL A C 1
ATOM 721 O O . VAL A 1 97 ? 23.386 7.589 -30.384 1.00 82.31 97 VAL A O 1
ATOM 724 N N . ALA A 1 98 ? 25.275 8.801 -30.580 1.00 82.69 98 ALA A N 1
ATOM 725 C CA . ALA A 1 98 ? 25.670 8.674 -29.179 1.00 82.69 98 ALA A CA 1
ATOM 726 C C . ALA A 1 98 ? 24.636 9.310 -28.233 1.00 82.69 98 ALA A C 1
ATOM 728 O O . ALA A 1 98 ? 24.268 8.705 -27.226 1.00 82.69 98 ALA A O 1
ATOM 729 N N . LEU A 1 99 ? 24.111 10.490 -28.585 1.00 85.81 99 LEU A N 1
ATOM 730 C CA . LEU A 1 99 ? 23.073 11.166 -27.805 1.00 85.81 99 LEU A CA 1
ATOM 731 C C . LEU A 1 99 ? 21.776 10.348 -27.747 1.00 85.81 99 LEU A C 1
ATOM 733 O O . LEU A 1 99 ? 21.198 10.200 -26.673 1.00 85.81 99 LEU A O 1
ATOM 737 N N . MET A 1 100 ? 21.329 9.785 -28.874 1.00 83.94 100 MET A N 1
ATOM 738 C CA . MET A 1 100 ? 20.105 8.977 -28.912 1.00 83.94 100 MET A CA 1
ATOM 739 C C . MET A 1 100 ? 20.253 7.657 -28.166 1.00 83.94 100 MET A C 1
ATOM 741 O O . MET A 1 100 ? 19.366 7.299 -27.394 1.00 83.94 100 MET A O 1
ATOM 745 N N . ALA A 1 101 ? 21.399 6.988 -28.300 1.00 83.75 101 ALA A N 1
ATOM 746 C CA . ALA A 1 101 ? 21.706 5.802 -27.513 1.00 83.75 101 ALA A CA 1
ATOM 747 C C . ALA A 1 101 ? 21.713 6.104 -26.010 1.00 83.75 101 ALA A C 1
ATOM 749 O O . ALA A 1 101 ? 21.134 5.346 -25.229 1.00 83.75 101 ALA A O 1
ATOM 750 N N . ALA A 1 102 ? 22.293 7.236 -25.602 1.00 86.31 102 ALA A N 1
ATOM 751 C CA . ALA A 1 102 ? 22.293 7.678 -24.213 1.00 86.31 102 ALA A CA 1
ATOM 752 C C . ALA A 1 102 ? 20.880 8.016 -23.711 1.00 86.31 102 ALA A C 1
ATOM 754 O O . ALA A 1 102 ? 20.492 7.555 -22.640 1.00 86.31 102 ALA A O 1
ATOM 755 N N . MET A 1 103 ? 20.081 8.759 -24.486 1.00 85.38 103 MET A N 1
ATOM 756 C CA . MET A 1 103 ? 18.700 9.101 -24.125 1.00 85.38 103 MET A CA 1
ATOM 757 C C . MET A 1 103 ? 17.800 7.864 -24.043 1.00 85.38 103 MET A C 1
ATOM 759 O O . MET A 1 103 ? 17.019 7.746 -23.103 1.00 85.38 103 MET A O 1
ATOM 763 N N . PHE A 1 104 ? 17.925 6.921 -24.978 1.00 84.38 104 PHE A N 1
ATOM 764 C CA . PHE A 1 104 ? 17.160 5.676 -24.961 1.00 84.38 104 PHE A CA 1
ATOM 765 C C . PHE A 1 104 ? 17.564 4.787 -23.780 1.00 84.38 104 PHE A C 1
ATOM 767 O O . PHE A 1 104 ? 16.704 4.269 -23.073 1.00 84.38 104 PHE A O 1
ATOM 774 N N . SER A 1 105 ? 18.865 4.692 -23.494 1.00 79.75 105 SER A N 1
ATOM 775 C CA . SER A 1 105 ? 19.381 3.990 -22.312 1.00 79.75 105 SER A CA 1
ATOM 776 C C . SER A 1 105 ? 18.905 4.642 -21.010 1.00 79.75 105 SER A C 1
ATOM 778 O O . SER A 1 105 ? 18.512 3.941 -20.082 1.00 79.75 105 SER A O 1
ATOM 780 N N . ALA A 1 106 ? 18.860 5.977 -20.950 1.00 83.56 106 ALA A N 1
ATOM 781 C CA . ALA A 1 106 ? 18.313 6.722 -19.818 1.00 83.56 106 ALA A CA 1
ATOM 782 C C . ALA A 1 106 ? 16.795 6.519 -19.664 1.00 83.56 106 ALA A C 1
ATOM 784 O O . ALA A 1 106 ? 16.299 6.395 -18.545 1.00 83.56 106 ALA A O 1
ATOM 785 N N . MET A 1 107 ? 16.054 6.441 -20.772 1.00 84.81 107 MET A N 1
ATOM 786 C CA . MET A 1 107 ? 14.623 6.134 -20.769 1.00 84.81 107 MET A CA 1
ATOM 787 C C . MET A 1 107 ? 14.358 4.708 -20.271 1.00 84.81 107 MET A C 1
ATOM 789 O O . MET A 1 107 ? 13.515 4.523 -19.396 1.00 84.81 107 MET A O 1
ATOM 793 N N . ILE A 1 108 ? 15.107 3.713 -20.760 1.00 81.00 108 ILE A N 1
ATOM 794 C CA . ILE A 1 108 ? 15.042 2.322 -20.281 1.00 81.00 108 ILE A CA 1
ATOM 795 C C . ILE A 1 108 ? 15.365 2.260 -18.785 1.00 81.00 108 ILE A C 1
ATOM 797 O O . ILE A 1 108 ? 14.605 1.675 -18.013 1.00 81.00 108 ILE A O 1
ATOM 801 N N . TRP A 1 109 ? 16.441 2.930 -18.357 1.00 80.31 109 TRP A N 1
ATOM 802 C CA . TRP A 1 109 ? 16.809 3.042 -16.946 1.00 80.31 109 TRP A CA 1
ATOM 803 C C . TRP A 1 109 ? 15.664 3.627 -16.114 1.00 80.31 109 TRP A C 1
ATOM 805 O O . TRP A 1 109 ? 15.369 3.135 -15.029 1.00 80.31 109 TRP A O 1
ATOM 815 N N . HIS A 1 110 ? 15.004 4.679 -16.601 1.00 79.00 110 HIS A N 1
ATOM 816 C CA . HIS A 1 110 ? 13.902 5.328 -15.894 1.00 79.00 110 HIS A CA 1
ATOM 817 C C . HIS A 1 110 ? 12.662 4.427 -15.782 1.00 79.00 110 HIS A C 1
ATOM 819 O O . HIS A 1 110 ? 12.008 4.428 -14.738 1.00 79.00 110 HIS A O 1
ATOM 825 N N . THR A 1 111 ? 12.356 3.635 -16.812 1.00 72.81 111 THR A N 1
ATOM 826 C CA . THR A 1 111 ? 11.232 2.684 -16.801 1.00 72.81 111 THR A CA 1
ATOM 827 C C . THR A 1 111 ? 11.472 1.551 -15.807 1.00 72.81 111 THR A C 1
ATOM 829 O O . THR A 1 111 ? 10.609 1.279 -14.973 1.00 72.81 111 THR A O 1
ATOM 832 N N . GLU A 1 112 ? 12.667 0.959 -15.811 1.00 71.88 112 GLU A N 1
ATOM 833 C CA . GLU A 1 112 ? 13.026 -0.097 -14.858 1.00 71.88 112 GLU A CA 1
ATOM 834 C C . GLU A 1 112 ? 13.075 0.433 -13.418 1.00 71.88 112 GLU A C 1
ATOM 836 O O . GLU A 1 112 ? 12.567 -0.189 -12.486 1.00 71.88 112 GLU A O 1
ATOM 841 N N . ARG A 1 113 ? 13.595 1.653 -13.237 1.00 71.25 113 ARG A N 1
ATOM 842 C CA . ARG A 1 113 ? 13.640 2.327 -11.935 1.00 71.25 113 ARG A CA 1
ATOM 843 C C . ARG A 1 113 ? 12.254 2.622 -11.361 1.00 71.25 113 ARG A C 1
ATOM 845 O O . ARG A 1 113 ? 12.112 2.695 -10.144 1.00 71.25 113 ARG A O 1
ATOM 852 N N . ARG A 1 114 ? 11.240 2.820 -12.209 1.00 70.88 114 ARG A N 1
ATOM 853 C CA . ARG A 1 114 ? 9.850 2.958 -11.751 1.00 70.88 114 ARG A CA 1
ATOM 854 C C . ARG A 1 114 ? 9.256 1.616 -11.338 1.00 70.88 114 ARG A C 1
ATOM 856 O O . ARG A 1 114 ? 8.620 1.553 -10.294 1.00 70.88 114 ARG A O 1
ATOM 863 N N . ARG A 1 115 ? 9.522 0.548 -12.096 1.00 67.19 115 ARG A N 1
ATOM 864 C CA . ARG A 1 115 ? 8.998 -0.798 -11.804 1.00 67.19 115 ARG A CA 1
ATOM 865 C C . ARG A 1 115 ? 9.469 -1.341 -10.453 1.00 67.19 115 ARG A C 1
ATOM 867 O O . ARG A 1 115 ? 8.666 -1.919 -9.727 1.00 67.19 115 ARG A O 1
ATOM 874 N N . SER A 1 116 ? 10.730 -1.116 -10.076 1.00 65.31 116 SER A N 1
ATOM 875 C CA . SER A 1 116 ? 11.239 -1.544 -8.762 1.00 65.31 116 SER A CA 1
ATOM 876 C C . SER A 1 116 ? 10.599 -0.785 -7.594 1.00 65.31 116 SER A C 1
ATOM 878 O O . SER A 1 116 ? 10.279 -1.390 -6.573 1.00 65.31 116 SER A O 1
ATOM 880 N N . ALA A 1 117 ? 10.336 0.514 -7.762 1.00 70.88 117 ALA A N 1
ATOM 881 C CA . ALA A 1 117 ? 9.701 1.338 -6.735 1.00 70.88 117 ALA A CA 1
ATOM 882 C C . ALA A 1 117 ? 8.247 0.922 -6.439 1.00 70.88 117 ALA A C 1
ATOM 884 O O . ALA A 1 117 ? 7.775 1.095 -5.314 1.00 70.88 117 ALA A O 1
ATOM 885 N N . ASP A 1 118 ? 7.532 0.372 -7.422 1.00 76.38 118 ASP A N 1
ATOM 886 C CA . ASP A 1 118 ? 6.140 -0.048 -7.245 1.00 76.38 118 ASP A CA 1
ATOM 887 C C . ASP A 1 118 ? 6.020 -1.405 -6.527 1.00 76.38 118 ASP A C 1
ATOM 889 O O . ASP A 1 118 ? 5.102 -1.595 -5.727 1.00 76.38 118 ASP A O 1
ATOM 893 N N . ALA A 1 119 ? 6.988 -2.313 -6.698 1.00 79.06 119 ALA A N 1
ATOM 894 C CA . ALA A 1 119 ? 7.013 -3.592 -5.981 1.00 79.06 119 ALA A CA 1
ATOM 895 C C . ALA A 1 119 ? 7.165 -3.412 -4.458 1.00 79.06 119 ALA A C 1
ATOM 897 O O . ALA A 1 119 ? 6.476 -4.076 -3.676 1.00 79.06 119 ALA A O 1
ATOM 898 N N . ASP A 1 120 ? 8.021 -2.480 -4.030 1.00 82.12 120 ASP A N 1
ATOM 899 C CA . ASP A 1 120 ? 8.213 -2.167 -2.611 1.00 82.12 120 ASP A CA 1
ATOM 900 C C . ASP A 1 120 ? 6.957 -1.534 -1.998 1.00 82.12 120 ASP A C 1
ATOM 902 O O . ASP A 1 120 ? 6.563 -1.882 -0.883 1.00 82.12 120 ASP A O 1
ATOM 906 N N . ARG A 1 121 ? 6.265 -0.666 -2.751 1.00 80.62 121 ARG A N 1
ATOM 907 C CA . ARG A 1 121 ? 4.984 -0.079 -2.325 1.00 80.62 121 ARG A CA 1
ATOM 908 C C . ARG A 1 121 ? 3.922 -1.146 -2.102 1.00 80.62 121 ARG A C 1
ATOM 910 O O . ARG A 1 121 ? 3.265 -1.116 -1.064 1.00 80.62 121 ARG A O 1
ATOM 917 N N . CYS A 1 122 ? 3.787 -2.101 -3.025 1.00 87.12 122 CYS A N 1
ATOM 918 C CA . CYS A 1 122 ? 2.841 -3.206 -2.875 1.00 87.12 122 CYS A CA 1
ATOM 919 C C . CYS A 1 122 ? 3.146 -4.042 -1.626 1.00 87.12 122 CYS A C 1
ATOM 921 O O . CYS A 1 122 ? 2.227 -4.363 -0.871 1.00 87.12 122 CYS A O 1
ATOM 923 N N . ARG A 1 123 ? 4.426 -4.339 -1.357 1.00 86.31 123 ARG A N 1
ATOM 924 C CA . ARG A 1 123 ? 4.842 -5.070 -0.147 1.00 86.31 123 ARG A CA 1
ATOM 925 C C . ARG A 1 123 ? 4.464 -4.331 1.131 1.00 86.31 123 ARG A C 1
ATOM 927 O O . ARG A 1 123 ? 3.848 -4.926 2.008 1.00 86.31 123 ARG A O 1
ATOM 934 N N . VAL A 1 124 ? 4.779 -3.040 1.212 1.00 87.69 124 VAL A N 1
ATOM 935 C CA . VAL A 1 124 ? 4.438 -2.210 2.377 1.00 87.69 124 VAL A CA 1
ATOM 936 C C . VAL A 1 124 ? 2.923 -2.104 2.554 1.00 87.69 124 VAL A C 1
ATOM 938 O O . VAL A 1 124 ? 2.435 -2.218 3.675 1.00 87.69 124 VAL A O 1
ATOM 941 N N . SER A 1 125 ? 2.159 -1.934 1.468 1.00 87.50 125 SER A N 1
ATOM 942 C CA . SER A 1 125 ? 0.694 -1.885 1.551 1.00 87.50 125 SER A CA 1
ATOM 943 C C . SER A 1 125 ? 0.095 -3.206 2.035 1.00 87.50 125 SER A C 1
ATOM 945 O O . SER A 1 125 ? -0.734 -3.192 2.939 1.00 87.50 125 SER A O 1
ATOM 947 N N . ALA A 1 126 ? 0.575 -4.344 1.520 1.00 89.62 126 ALA A N 1
ATOM 948 C CA . ALA A 1 126 ? 0.095 -5.662 1.921 1.00 89.62 126 ALA A CA 1
ATOM 949 C C . ALA A 1 126 ? 0.431 -5.967 3.388 1.00 89.62 126 ALA A C 1
ATOM 951 O O . ALA A 1 126 ? -0.378 -6.555 4.102 1.00 89.62 126 ALA A O 1
ATOM 952 N N . GLU A 1 127 ? 1.608 -5.547 3.855 1.00 90.50 127 GLU A N 1
ATOM 953 C CA . GLU A 1 127 ? 1.991 -5.704 5.257 1.00 90.50 127 GLU A CA 1
ATOM 954 C C . GLU A 1 127 ? 1.146 -4.818 6.179 1.00 90.50 127 GLU A C 1
ATOM 956 O O . GLU A 1 127 ? 0.625 -5.296 7.185 1.00 90.50 127 GLU A O 1
ATOM 961 N N . ASN A 1 128 ? 0.909 -3.557 5.804 1.00 89.25 128 ASN A N 1
ATOM 962 C CA . ASN A 1 128 ? 0.019 -2.670 6.554 1.00 89.25 128 ASN A CA 1
ATOM 963 C C . ASN A 1 128 ? -1.408 -3.229 6.643 1.00 89.25 128 ASN A C 1
ATOM 965 O O . ASN A 1 128 ? -1.996 -3.229 7.723 1.00 89.25 128 ASN A O 1
ATOM 969 N N . GLU A 1 129 ? -1.963 -3.747 5.544 1.00 89.00 129 GLU A N 1
ATOM 970 C CA . GLU A 1 129 ? -3.289 -4.376 5.551 1.00 89.00 129 GLU A CA 1
ATOM 971 C C . GLU A 1 129 ? -3.352 -5.584 6.492 1.00 89.00 129 GLU A C 1
ATOM 973 O O . GLU A 1 129 ? -4.327 -5.739 7.236 1.00 89.00 129 GLU A O 1
ATOM 978 N N . ARG A 1 130 ? -2.299 -6.413 6.514 1.00 88.62 130 ARG A N 1
ATOM 979 C CA . ARG A 1 130 ? -2.184 -7.557 7.430 1.00 88.62 130 ARG A CA 1
ATOM 980 C C . ARG A 1 130 ? -2.115 -7.121 8.888 1.00 88.62 130 ARG A C 1
ATOM 982 O O . ARG A 1 130 ? -2.853 -7.668 9.707 1.00 88.62 130 ARG A O 1
ATOM 989 N N . LEU A 1 131 ? -1.280 -6.133 9.213 1.00 89.06 131 LEU A N 1
ATOM 990 C CA . LEU A 1 131 ? -1.151 -5.603 10.573 1.00 89.06 131 LEU A CA 1
ATOM 991 C C . LEU A 1 131 ? -2.466 -4.986 11.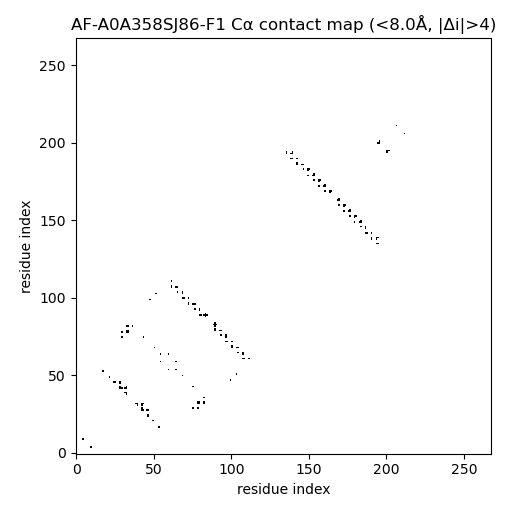061 1.00 89.06 131 LEU A C 1
ATOM 993 O O . LEU A 1 131 ? -2.909 -5.283 12.171 1.00 89.06 131 LEU A O 1
ATOM 997 N N . LEU A 1 132 ? -3.144 -4.208 10.213 1.00 85.81 132 LEU A N 1
ATOM 998 C CA . LEU A 1 132 ? -4.461 -3.648 10.520 1.00 85.81 132 LEU A CA 1
ATOM 999 C C . LEU A 1 132 ? -5.519 -4.744 10.699 1.00 85.81 132 LEU A C 1
ATOM 1001 O O . LEU A 1 132 ? -6.369 -4.654 11.582 1.00 85.81 132 LEU A O 1
ATOM 1005 N N . ALA A 1 133 ? -5.506 -5.798 9.879 1.00 83.50 133 ALA A N 1
ATOM 1006 C CA . ALA A 1 133 ? -6.404 -6.942 10.057 1.00 83.50 133 ALA A CA 1
ATOM 1007 C C . ALA A 1 133 ? -6.140 -7.692 11.377 1.00 83.50 133 ALA A C 1
ATOM 1009 O O . ALA A 1 133 ? -7.088 -8.085 12.059 1.00 83.50 133 ALA A O 1
ATOM 1010 N N . ALA A 1 134 ? -4.874 -7.854 11.768 1.00 81.69 134 ALA A N 1
ATOM 1011 C CA . ALA A 1 134 ? -4.496 -8.478 13.033 1.00 81.69 134 ALA A CA 1
ATOM 1012 C C . ALA A 1 134 ? -4.915 -7.630 14.246 1.00 81.69 134 ALA A C 1
ATOM 1014 O O . ALA A 1 134 ? -5.524 -8.165 15.173 1.00 81.69 134 ALA A O 1
ATOM 1015 N N . GLN A 1 135 ? -4.678 -6.311 14.218 1.00 83.44 135 GLN A N 1
ATOM 1016 C CA . GLN A 1 135 ? -5.161 -5.388 15.253 1.00 83.44 135 GLN A CA 1
ATOM 1017 C C . GLN A 1 135 ? -6.684 -5.452 15.409 1.00 83.44 135 GLN A C 1
ATOM 1019 O O . GLN A 1 135 ? -7.179 -5.514 16.533 1.00 83.44 135 GLN A O 1
ATOM 1024 N N . ARG A 1 136 ? -7.430 -5.491 14.297 1.00 79.25 136 ARG A N 1
ATOM 1025 C CA . ARG A 1 136 ? -8.898 -5.606 14.312 1.00 79.25 136 ARG A CA 1
ATOM 1026 C C . ARG A 1 136 ? -9.371 -6.883 15.003 1.00 79.25 136 ARG A C 1
ATOM 1028 O O . ARG A 1 136 ? -10.218 -6.811 15.889 1.00 79.25 136 ARG A O 1
ATOM 1035 N N . ARG A 1 137 ? -8.787 -8.035 14.653 1.00 81.75 137 ARG A N 1
ATOM 1036 C CA . ARG A 1 137 ? -9.104 -9.322 15.300 1.00 81.75 137 ARG A CA 1
ATOM 1037 C C . ARG A 1 137 ? -8.775 -9.303 16.789 1.00 81.75 137 ARG A C 1
ATOM 1039 O O . ARG A 1 137 ? -9.606 -9.705 17.592 1.00 81.75 137 ARG A O 1
ATOM 1046 N N . PHE A 1 138 ? -7.619 -8.756 17.161 1.00 81.56 138 PHE A N 1
ATOM 1047 C CA . PHE A 1 138 ? -7.229 -8.625 18.563 1.00 81.56 138 PHE A CA 1
ATOM 1048 C C . PHE A 1 138 ? -8.215 -7.765 19.366 1.00 81.56 138 PHE A C 1
ATOM 1050 O O . PHE A 1 138 ? -8.623 -8.159 20.454 1.00 81.56 138 PHE A O 1
ATOM 1057 N N . LEU A 1 139 ? -8.636 -6.612 18.834 1.00 81.06 139 LEU A N 1
ATOM 1058 C CA . LEU A 1 139 ? -9.620 -5.748 19.497 1.00 81.06 139 LEU A CA 1
ATOM 1059 C C . LEU A 1 139 ? -10.984 -6.432 19.646 1.00 81.06 139 LEU A C 1
ATOM 1061 O O . LEU A 1 139 ? -11.632 -6.297 20.687 1.00 81.06 139 LEU A O 1
ATOM 1065 N N . GLN A 1 140 ? -11.408 -7.177 18.624 1.00 81.31 140 GLN A N 1
ATOM 1066 C CA . GLN A 1 140 ? -12.649 -7.940 18.661 1.00 81.31 140 GLN A CA 1
ATOM 1067 C C . GLN A 1 140 ? -12.598 -9.032 19.740 1.00 81.31 140 GLN A C 1
ATOM 1069 O O . GLN A 1 140 ? -13.485 -9.084 20.597 1.00 81.31 140 GLN A O 1
ATOM 1074 N N . ASP A 1 141 ? -11.539 -9.842 19.754 1.00 81.50 141 ASP A N 1
ATOM 1075 C CA . ASP A 1 141 ? -11.341 -10.911 20.738 1.00 81.50 141 ASP A CA 1
ATOM 1076 C C . ASP A 1 141 ? -11.232 -10.359 22.161 1.00 81.50 141 ASP A C 1
ATOM 1078 O O . ASP A 1 141 ? -11.915 -10.838 23.071 1.00 81.50 141 ASP A O 1
ATOM 1082 N N . ALA A 1 142 ? -10.437 -9.302 22.354 1.00 80.38 142 ALA A N 1
ATOM 1083 C CA . ALA A 1 142 ? -10.272 -8.656 23.649 1.00 80.38 142 ALA A CA 1
ATOM 1084 C C . ALA A 1 142 ? -11.614 -8.170 24.201 1.00 80.38 142 ALA A C 1
ATOM 1086 O O . ALA A 1 142 ? -11.910 -8.372 25.375 1.00 80.38 142 ALA A O 1
ATOM 1087 N N . SER A 1 143 ? -12.475 -7.574 23.378 1.00 78.88 143 SER A N 1
ATOM 1088 C CA . SER A 1 143 ? -13.752 -7.089 23.892 1.00 78.88 143 SER A CA 1
ATOM 1089 C C . SER A 1 143 ? -14.765 -8.200 24.168 1.00 78.88 143 SER A C 1
ATOM 1091 O O . SER A 1 143 ? -15.498 -8.112 25.156 1.00 78.88 143 SER A O 1
ATOM 1093 N N . HIS A 1 144 ? -14.786 -9.276 23.372 1.00 83.19 144 HIS A N 1
ATOM 1094 C CA . HIS A 1 144 ? -15.571 -10.463 23.721 1.00 83.19 144 HIS A CA 1
ATOM 1095 C C . HIS A 1 144 ? -15.154 -11.009 25.090 1.00 83.19 144 HIS A C 1
ATOM 1097 O O . HIS A 1 144 ? -16.014 -11.285 25.930 1.00 83.19 144 HIS A O 1
ATOM 1103 N N . GLN A 1 145 ? -13.845 -11.075 25.341 1.00 86.31 145 GLN A N 1
ATOM 1104 C CA . GLN A 1 145 ? -13.301 -11.509 26.623 1.00 86.31 145 GLN A CA 1
ATOM 1105 C C . GLN A 1 145 ? -13.533 -10.506 27.756 1.00 86.31 145 GLN A C 1
ATOM 1107 O O . GLN A 1 145 ? -13.666 -10.941 28.890 1.00 86.31 145 GLN A O 1
ATOM 1112 N N . LEU A 1 146 ? -13.628 -9.197 27.487 1.00 87.06 146 LEU A N 1
ATOM 1113 C CA . LEU A 1 146 ? -13.912 -8.164 28.497 1.00 87.06 146 LEU A CA 1
ATOM 1114 C C . LEU A 1 146 ? -15.404 -8.030 28.833 1.00 87.06 146 LEU A C 1
ATOM 1116 O O . LEU A 1 146 ? -15.751 -7.636 29.947 1.00 87.06 146 LEU A O 1
ATOM 1120 N N . ARG A 1 147 ? -16.309 -8.361 27.905 1.00 84.81 147 ARG A N 1
ATOM 1121 C CA . ARG A 1 147 ? -17.760 -8.252 28.130 1.00 84.81 147 ARG A CA 1
ATOM 1122 C C . ARG A 1 147 ? -18.232 -9.183 29.247 1.00 84.81 147 ARG A C 1
ATOM 1124 O O . ARG A 1 147 ? -19.042 -8.772 30.072 1.00 84.81 147 ARG A O 1
ATOM 1131 N N . ALA A 1 148 ? -17.710 -10.407 29.286 1.00 88.44 148 ALA A N 1
ATOM 1132 C CA . ALA A 1 148 ? -18.042 -11.389 30.315 1.00 88.44 148 ALA A CA 1
ATOM 1133 C C . ALA A 1 148 ? -17.657 -10.936 31.745 1.00 88.44 148 ALA A C 1
ATOM 1135 O O . ALA A 1 148 ? -18.554 -10.855 32.584 1.00 88.44 148 ALA A O 1
ATOM 1136 N N . PRO A 1 149 ? -16.395 -10.571 32.055 1.00 89.50 149 PRO A N 1
ATOM 1137 C CA . PRO A 1 149 ? -16.008 -10.133 33.392 1.00 89.50 149 PRO A CA 1
ATOM 1138 C C . PRO A 1 149 ? -16.677 -8.816 33.793 1.00 89.50 149 PRO A C 1
ATOM 1140 O O . PRO A 1 149 ? -17.042 -8.671 34.955 1.00 89.50 149 PRO A O 1
ATOM 1143 N N . LEU A 1 150 ? -16.916 -7.883 32.860 1.00 90.25 150 LEU A N 1
ATOM 1144 C CA . LEU A 1 150 ? -17.673 -6.661 33.161 1.00 90.25 150 LEU A CA 1
ATOM 1145 C C . LEU A 1 150 ? -19.133 -6.962 33.521 1.00 90.25 150 LEU A C 1
ATOM 1147 O O . LEU A 1 150 ? -19.658 -6.363 34.455 1.00 90.25 150 LEU A O 1
ATOM 1151 N N . ALA A 1 151 ? -19.783 -7.893 32.817 1.00 88.38 151 ALA A N 1
ATOM 1152 C CA . ALA A 1 151 ? -21.148 -8.306 33.135 1.00 88.38 151 ALA A CA 1
ATOM 1153 C C . ALA A 1 151 ? -21.233 -8.997 34.506 1.00 88.38 151 ALA A C 1
ATOM 1155 O O . ALA A 1 151 ? -22.138 -8.699 35.282 1.00 88.38 151 ALA A O 1
ATOM 1156 N N . ILE A 1 152 ? -20.266 -9.865 34.825 1.00 91.12 152 ILE A N 1
ATOM 1157 C CA . ILE A 1 152 ? -20.177 -10.539 36.129 1.00 91.12 152 ILE A CA 1
ATOM 1158 C C . ILE A 1 152 ? -19.953 -9.513 37.250 1.00 91.12 152 ILE A C 1
ATOM 1160 O O . ILE A 1 152 ? -20.677 -9.520 38.244 1.00 91.12 152 ILE A O 1
ATOM 1164 N N . ALA A 1 153 ? -18.992 -8.599 37.081 1.00 89.75 153 ALA A N 1
ATOM 1165 C CA . ALA A 1 153 ? -18.699 -7.556 38.062 1.00 89.75 153 ALA A CA 1
ATOM 1166 C C . ALA A 1 153 ? -19.904 -6.636 38.300 1.00 89.75 153 ALA A C 1
ATOM 1168 O O . ALA A 1 153 ? -20.224 -6.336 39.449 1.00 89.75 153 ALA A O 1
ATOM 1169 N N . LEU A 1 154 ? -20.599 -6.230 37.230 1.00 92.25 154 LEU A N 1
ATOM 1170 C CA . LEU A 1 154 ? -21.812 -5.421 37.329 1.00 92.25 154 LEU A CA 1
ATOM 1171 C C . LEU A 1 154 ? -22.915 -6.173 38.085 1.00 92.25 154 LEU A C 1
ATOM 1173 O O . LEU A 1 154 ? -23.500 -5.607 39.001 1.00 92.25 154 LEU A O 1
ATOM 1177 N N . GLY A 1 155 ? -23.137 -7.454 37.772 1.00 91.06 155 GLY A N 1
ATOM 1178 C CA . GLY A 1 155 ? -24.125 -8.280 38.468 1.00 91.06 155 GLY A CA 1
ATOM 1179 C C . GLY A 1 155 ? -23.847 -8.400 39.969 1.00 91.06 155 GLY A C 1
ATOM 1180 O O . GLY A 1 155 ? -24.749 -8.218 40.784 1.00 91.06 155 GLY A O 1
ATOM 1181 N N . HIS A 1 156 ? -22.591 -8.629 40.366 1.00 90.38 156 HIS A N 1
ATOM 1182 C CA . HIS A 1 156 ? -22.219 -8.645 41.784 1.00 90.38 156 HIS A CA 1
ATOM 1183 C C . HIS A 1 156 ? -22.376 -7.277 42.453 1.00 90.38 156 HIS A C 1
ATOM 1185 O O . HIS A 1 156 ? -22.854 -7.203 43.585 1.00 90.38 156 HIS A O 1
ATOM 1191 N N . ALA A 1 157 ? -22.002 -6.198 41.765 1.00 90.88 157 ALA A N 1
ATOM 1192 C CA . ALA A 1 157 ? -22.136 -4.848 42.294 1.00 90.88 157 ALA A CA 1
ATOM 1193 C C . ALA A 1 157 ? -23.612 -4.447 42.481 1.00 90.88 157 ALA A C 1
ATOM 1195 O O . ALA A 1 157 ? -23.953 -3.839 43.492 1.00 90.88 157 ALA A O 1
ATOM 1196 N N . GLU A 1 158 ? -24.501 -4.841 41.565 1.00 90.44 158 GLU A N 1
ATOM 1197 C CA . GLU A 1 158 ? -25.951 -4.637 41.685 1.00 90.44 158 GLU A CA 1
ATOM 1198 C C . GLU A 1 158 ? -26.552 -5.437 42.852 1.00 90.44 158 GLU A C 1
ATOM 1200 O O . GLU A 1 158 ? -27.340 -4.894 43.632 1.00 90.44 158 GLU A O 1
ATOM 1205 N N . LEU A 1 159 ? -26.134 -6.695 43.036 1.00 91.31 159 LEU A N 1
ATOM 1206 C CA . LEU A 1 159 ? -26.546 -7.507 44.187 1.00 91.31 159 LEU A CA 1
ATOM 1207 C C . LEU A 1 159 ? -26.104 -6.866 45.509 1.00 91.31 159 LEU A C 1
ATOM 1209 O O . LEU A 1 159 ? -26.920 -6.714 46.419 1.00 91.31 159 LEU A O 1
ATOM 1213 N N . LEU A 1 160 ? -24.851 -6.414 45.601 1.00 89.94 160 LEU A N 1
ATOM 1214 C CA . LEU A 1 160 ? -24.344 -5.693 46.772 1.00 89.94 160 LEU A CA 1
ATOM 1215 C C . LEU A 1 160 ? -25.116 -4.390 47.012 1.00 89.94 160 LEU A C 1
ATOM 1217 O O . LEU A 1 160 ? -25.509 -4.115 48.144 1.00 89.94 160 LEU A O 1
ATOM 1221 N N . ALA A 1 161 ? -25.414 -3.621 45.962 1.00 88.44 161 ALA A N 1
ATOM 1222 C CA . ALA A 1 161 ? -26.206 -2.396 46.070 1.00 88.44 161 ALA A CA 1
ATOM 1223 C C . ALA A 1 161 ? -27.613 -2.642 46.637 1.00 88.44 161 ALA A C 1
ATOM 1225 O O . ALA A 1 161 ? -28.141 -1.809 47.383 1.00 88.44 161 ALA A O 1
ATOM 1226 N N . SER A 1 162 ? -28.204 -3.796 46.317 1.00 88.44 162 SER A N 1
ATOM 1227 C CA . SER A 1 162 ? -29.507 -4.206 46.845 1.00 88.44 162 SER A CA 1
ATOM 1228 C C . SER A 1 162 ? -29.457 -4.714 48.294 1.00 88.44 162 SER A C 1
ATOM 1230 O O . SER A 1 162 ? -30.417 -4.501 49.031 1.00 88.44 162 SER A O 1
ATOM 1232 N N . ALA A 1 163 ? -28.344 -5.324 48.719 1.00 88.19 163 ALA A N 1
ATOM 1233 C CA . ALA A 1 163 ? -28.179 -5.913 50.052 1.00 88.19 163 ALA A CA 1
ATOM 1234 C C . ALA A 1 163 ? -27.678 -4.920 51.122 1.00 88.19 163 ALA A C 1
ATOM 1236 O O . ALA A 1 163 ? -27.928 -5.108 52.314 1.00 88.19 163 ALA A O 1
ATOM 1237 N N . LEU A 1 164 ? -26.967 -3.861 50.722 1.00 89.19 164 LEU A N 1
ATOM 1238 C CA . LEU A 1 164 ? -26.413 -2.868 51.644 1.00 89.19 164 LEU A CA 1
ATOM 1239 C C . LEU A 1 164 ? -27.509 -1.974 52.241 1.00 89.19 164 LEU A C 1
ATOM 1241 O O . LEU A 1 164 ? -28.324 -1.392 51.525 1.00 89.19 164 LEU A O 1
ATOM 1245 N N . SER A 1 165 ? -27.492 -1.833 53.569 1.00 84.31 165 SER A N 1
ATOM 1246 C CA . SER A 1 165 ? -28.452 -1.010 54.324 1.00 84.31 165 SER A CA 1
ATOM 1247 C C . SER A 1 165 ? -27.865 0.332 54.778 1.00 84.31 165 SER A C 1
ATOM 1249 O O . SER A 1 165 ? -28.608 1.295 54.962 1.00 84.31 165 SER A O 1
ATOM 1251 N N . GLU A 1 166 ? -26.539 0.427 54.927 1.00 92.44 166 GLU A N 1
ATOM 1252 C CA . GLU A 1 166 ? -25.876 1.656 55.363 1.00 92.44 166 GLU A CA 1
ATOM 1253 C C . GLU A 1 166 ? -25.882 2.721 54.240 1.00 92.44 166 GLU A C 1
ATOM 1255 O O . GLU A 1 166 ? -25.453 2.434 53.116 1.00 92.44 166 GLU A O 1
ATOM 1260 N N . PRO A 1 167 ? -26.319 3.971 54.505 1.00 85.75 167 PRO A N 1
ATOM 1261 C CA . PRO A 1 167 ? -26.404 5.019 53.484 1.00 85.75 167 PRO A CA 1
ATOM 1262 C C . PRO A 1 167 ? -25.073 5.348 52.798 1.00 85.75 167 PRO A C 1
ATOM 1264 O O . PRO A 1 167 ? -25.065 5.696 51.617 1.00 85.75 167 PRO A O 1
ATOM 1267 N N . GLN A 1 168 ? -23.955 5.262 53.524 1.00 87.88 168 GLN A N 1
ATOM 1268 C CA . GLN A 1 168 ? -22.629 5.548 52.979 1.00 87.88 168 GLN A CA 1
ATOM 1269 C C . GLN A 1 168 ? -22.190 4.448 52.004 1.00 87.88 168 GLN A C 1
ATOM 1271 O O . GLN A 1 168 ? -21.923 4.738 50.841 1.00 87.88 168 GLN A O 1
ATOM 1276 N N . GLN A 1 169 ? -22.262 3.184 52.428 1.00 87.50 169 GLN A N 1
ATOM 1277 C CA . GLN A 1 169 ? -21.924 2.025 51.596 1.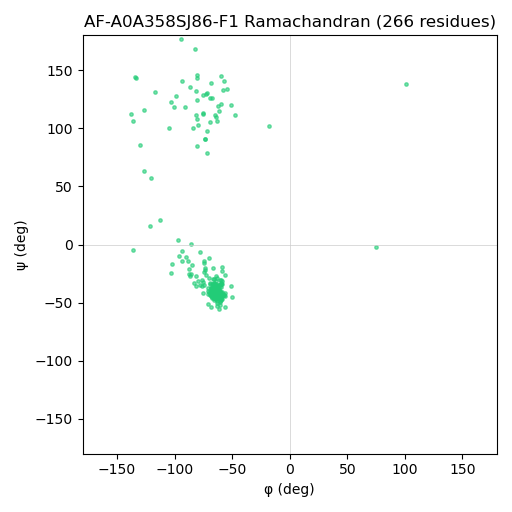00 87.50 169 GLN A CA 1
ATOM 1278 C C . GLN A 1 169 ? -22.798 1.928 50.337 1.00 87.50 169 GLN A C 1
ATOM 1280 O O . GLN A 1 169 ? -22.302 1.585 49.264 1.00 87.50 169 GLN A O 1
ATOM 1285 N N . ARG A 1 170 ? -24.091 2.283 50.429 1.00 87.88 170 ARG A N 1
ATOM 1286 C CA . ARG A 1 170 ? -24.986 2.360 49.258 1.00 87.88 170 ARG A CA 1
ATOM 1287 C C . ARG A 1 170 ? -24.555 3.426 48.253 1.00 87.88 170 ARG A C 1
ATOM 1289 O O . ARG A 1 170 ? -24.672 3.208 47.051 1.00 87.88 170 ARG A O 1
ATOM 1296 N N . ARG A 1 171 ? -24.060 4.580 48.708 1.00 87.44 171 ARG A N 1
ATOM 1297 C CA . ARG A 1 171 ? -23.529 5.603 47.793 1.00 87.44 171 ARG A CA 1
ATOM 1298 C C . ARG A 1 171 ? -22.283 5.099 47.075 1.00 87.44 171 ARG A C 1
ATOM 1300 O O . ARG A 1 171 ? -22.216 5.217 45.855 1.00 87.44 171 ARG A O 1
ATOM 1307 N N . ASP A 1 172 ? -21.362 4.481 47.806 1.00 88.38 172 ASP A N 1
ATOM 1308 C CA . ASP A 1 172 ? -20.098 4.000 47.246 1.00 88.38 172 ASP A CA 1
ATOM 1309 C C . ASP A 1 172 ? -20.317 2.891 46.203 1.00 88.38 172 ASP A C 1
ATOM 1311 O O . ASP A 1 172 ? -19.784 2.961 45.095 1.00 88.38 172 ASP A O 1
ATOM 1315 N N . ILE A 1 173 ? -21.182 1.910 46.486 1.00 92.31 173 ILE A N 1
ATOM 1316 C CA . ILE A 1 173 ? -21.494 0.839 45.524 1.00 92.31 173 ILE A CA 1
ATOM 1317 C C . ILE A 1 173 ? -22.238 1.362 44.285 1.00 92.31 173 ILE A C 1
ATOM 1319 O O . ILE A 1 173 ? -21.988 0.885 43.181 1.00 92.31 173 ILE A O 1
ATOM 1323 N N . HIS A 1 174 ? -23.096 2.381 44.419 1.00 89.38 174 HIS A N 1
ATOM 1324 C CA . HIS A 1 174 ? -23.741 3.011 43.263 1.00 89.38 174 HIS A CA 1
ATOM 1325 C C . HIS A 1 174 ? -22.738 3.731 42.352 1.00 89.38 174 HIS A C 1
ATOM 1327 O O . HIS A 1 174 ? -22.917 3.713 41.132 1.00 89.38 174 HIS A O 1
ATOM 1333 N N . VAL A 1 175 ? -21.672 4.317 42.908 1.00 91.31 175 VAL A N 1
ATOM 1334 C CA . VAL A 1 175 ? -20.562 4.866 42.111 1.00 91.31 175 VAL A CA 1
ATOM 1335 C C . VAL A 1 175 ? -19.845 3.745 41.357 1.00 91.31 175 VAL A C 1
ATOM 1337 O O . VAL A 1 175 ? -19.634 3.867 40.152 1.00 91.31 175 VAL A O 1
ATOM 1340 N N . VAL A 1 176 ? -19.543 2.625 42.024 1.00 91.06 176 VAL A N 1
ATOM 1341 C CA . VAL A 1 176 ? -18.900 1.457 41.392 1.00 91.06 176 VAL A CA 1
ATOM 1342 C C . VAL A 1 176 ? -19.749 0.892 40.249 1.00 91.06 176 VAL A C 1
ATOM 1344 O O . VAL A 1 176 ? -19.233 0.683 39.152 1.00 91.06 176 VAL A O 1
ATOM 1347 N N . VAL A 1 177 ? -21.054 0.698 40.464 1.00 91.44 177 VAL A N 1
ATOM 1348 C CA . VAL A 1 177 ? -22.002 0.265 39.420 1.00 91.44 177 VAL A CA 1
ATOM 1349 C C . VAL A 1 177 ? -21.998 1.247 38.242 1.00 91.44 177 VAL A C 1
ATOM 1351 O O . VAL A 1 177 ? -21.949 0.825 37.086 1.00 91.44 177 VAL A O 1
ATOM 1354 N N . GLY A 1 178 ? -21.998 2.554 38.522 1.00 89.44 178 GLY A N 1
ATOM 1355 C CA . GLY A 1 178 ? -21.937 3.599 37.500 1.00 89.44 178 GLY A CA 1
ATOM 1356 C C . GLY A 1 178 ? -20.663 3.546 36.649 1.00 89.44 178 GLY A C 1
ATOM 1357 O O . GLY A 1 178 ? -20.741 3.637 35.422 1.00 89.44 178 GLY A O 1
ATOM 1358 N N . GLU A 1 179 ? -19.497 3.352 37.268 1.00 93.06 179 GLU A N 1
ATOM 1359 C CA . GLU A 1 179 ? -18.226 3.241 36.542 1.00 93.06 179 GLU A CA 1
ATOM 1360 C C . GLU A 1 179 ? -18.113 1.924 35.758 1.00 93.06 179 GLU A C 1
ATOM 1362 O O . GLU A 1 179 ? -17.651 1.934 34.615 1.00 93.06 179 GLU A O 1
ATOM 1367 N N . LEU A 1 180 ? -18.608 0.802 36.293 1.00 91.38 180 LEU A N 1
ATOM 1368 C CA . LEU A 1 180 ? -18.666 -0.471 35.562 1.00 91.38 180 LEU A CA 1
ATOM 1369 C C . LEU A 1 180 ? -19.574 -0.382 34.325 1.00 91.38 180 LEU A C 1
ATOM 1371 O O . LEU A 1 180 ? -19.195 -0.837 33.242 1.00 91.38 180 LEU A O 1
ATOM 1375 N N . ASP A 1 181 ? -20.739 0.262 34.444 1.00 89.56 181 ASP A N 1
ATOM 1376 C CA . ASP A 1 181 ? -21.622 0.526 33.303 1.00 89.56 181 ASP A CA 1
ATOM 1377 C C . ASP A 1 181 ? -20.955 1.444 32.264 1.00 89.56 181 ASP A C 1
ATOM 1379 O O . ASP A 1 181 ? -21.066 1.227 31.050 1.00 89.56 181 ASP A O 1
ATOM 1383 N N . ARG A 1 182 ? -20.204 2.453 32.718 1.00 88.75 182 ARG A N 1
ATOM 1384 C CA . ARG A 1 182 ? -19.448 3.344 31.835 1.00 88.75 182 ARG A CA 1
ATOM 1385 C C . ARG A 1 182 ? -18.350 2.597 31.076 1.00 88.75 182 ARG A C 1
ATOM 1387 O O . ARG A 1 182 ? -18.233 2.791 29.864 1.00 88.75 182 ARG A O 1
ATOM 1394 N N . LEU A 1 183 ? -17.595 1.726 31.746 1.00 89.25 183 LEU A N 1
ATOM 1395 C CA . LEU A 1 183 ? -16.571 0.876 31.127 1.00 89.25 183 LEU A CA 1
ATOM 1396 C C . LEU A 1 183 ? -17.178 -0.083 30.099 1.00 89.25 183 LEU A C 1
ATOM 1398 O O . LEU A 1 183 ? -16.650 -0.202 28.991 1.00 89.25 183 LEU A O 1
ATOM 1402 N N . ARG A 1 184 ? -18.327 -0.695 30.415 1.00 87.62 184 ARG A N 1
ATOM 1403 C CA . ARG A 1 184 ? -19.085 -1.530 29.470 1.00 87.62 184 ARG A CA 1
ATOM 1404 C C . ARG A 1 184 ? -19.437 -0.755 28.200 1.00 87.62 184 ARG A C 1
ATOM 1406 O O . ARG A 1 184 ? -19.071 -1.180 27.106 1.00 87.62 184 ARG A O 1
ATOM 1413 N N . LYS A 1 185 ? -20.080 0.409 28.339 1.00 86.94 185 LYS A N 1
ATOM 1414 C CA . LYS A 1 185 ? -20.476 1.257 27.199 1.00 86.94 185 LYS A CA 1
ATOM 1415 C C . LYS A 1 185 ? -19.278 1.719 26.369 1.00 86.94 185 LYS A C 1
ATOM 1417 O O . LYS A 1 185 ? -19.389 1.862 25.153 1.00 86.94 185 LYS A O 1
ATOM 1422 N N . LEU A 1 186 ? -18.140 1.990 27.006 1.00 86.56 186 LEU A N 1
ATOM 1423 C CA . LEU A 1 186 ? -16.926 2.428 26.318 1.00 86.56 186 LEU A CA 1
ATOM 1424 C C . LEU A 1 186 ? -16.303 1.281 25.508 1.00 86.56 186 LEU A C 1
ATOM 1426 O O . LEU A 1 186 ? -15.975 1.482 24.340 1.00 86.56 186 LEU A O 1
ATOM 1430 N N . SER A 1 187 ? -16.246 0.074 26.078 1.00 85.12 187 SER A N 1
ATOM 1431 C CA . SER A 1 187 ? -15.827 -1.145 25.371 1.00 85.12 187 SER A CA 1
ATOM 1432 C C . SER A 1 187 ? -16.722 -1.443 24.159 1.00 85.12 187 SER A C 1
ATOM 1434 O O . SER A 1 187 ? -16.225 -1.680 23.059 1.00 85.12 187 SER A O 1
ATOM 1436 N N . GLU A 1 188 ? -18.045 -1.330 24.313 1.00 84.38 188 GLU A N 1
ATOM 1437 C CA . GLU A 1 188 ? -19.006 -1.517 23.215 1.00 84.38 188 GLU A CA 1
ATOM 1438 C C . GLU A 1 188 ? -18.833 -0.496 22.081 1.00 84.38 188 GLU A C 1
ATOM 1440 O O . GLU A 1 188 ? -18.951 -0.851 20.909 1.00 84.38 188 GLU A O 1
ATOM 1445 N N . ARG A 1 189 ? -18.525 0.767 22.400 1.00 85.44 189 ARG A N 1
ATOM 1446 C CA . ARG A 1 189 ? -18.270 1.806 21.387 1.00 85.44 189 ARG A CA 1
ATOM 1447 C C . ARG A 1 189 ? -16.970 1.572 20.629 1.00 85.44 189 ARG A C 1
ATOM 1449 O O . ARG A 1 189 ? -16.958 1.724 19.412 1.00 85.44 189 ARG A O 1
ATOM 1456 N N . LEU A 1 190 ? -15.895 1.205 21.327 1.00 81.44 190 LEU A N 1
ATOM 1457 C CA . LEU A 1 190 ? -14.619 0.871 20.687 1.00 81.44 190 LEU A CA 1
ATOM 1458 C C . LEU A 1 190 ? -14.780 -0.315 19.734 1.00 81.44 190 LEU A C 1
ATOM 1460 O O . LEU A 1 190 ? -14.276 -0.278 18.614 1.00 81.44 190 LEU A O 1
ATOM 1464 N N . LEU A 1 191 ? -15.559 -1.318 20.141 1.00 76.44 191 LEU A N 1
ATOM 1465 C CA . LEU A 1 191 ? -15.936 -2.423 19.270 1.00 76.44 191 LEU A CA 1
ATOM 1466 C C . LEU A 1 191 ? -16.735 -1.990 18.055 1.00 76.44 191 LEU A C 1
ATOM 1468 O O . LEU A 1 191 ? -16.469 -2.473 16.963 1.00 76.44 191 LEU A O 1
ATOM 1472 N N . LEU A 1 192 ? -17.733 -1.128 18.241 1.00 81.56 192 LEU A N 1
ATOM 1473 C CA . LEU A 1 192 ? -18.557 -0.649 17.138 1.00 81.56 192 LEU A CA 1
ATOM 1474 C C . LEU A 1 192 ? -17.691 0.047 16.084 1.00 81.56 192 LEU A C 1
ATOM 1476 O O . LEU A 1 192 ? -17.878 -0.188 14.896 1.00 81.56 192 LEU A O 1
ATOM 1480 N N . ILE A 1 193 ? -16.714 0.844 16.524 1.00 79.88 193 ILE A N 1
ATOM 1481 C CA . ILE A 1 193 ? -15.740 1.492 15.640 1.00 79.88 193 ILE A CA 1
ATOM 1482 C C . ILE A 1 193 ? -14.903 0.431 14.915 1.00 79.88 193 ILE A C 1
ATOM 1484 O O . ILE A 1 193 ? -14.891 0.417 13.686 1.00 79.88 193 ILE A O 1
ATOM 1488 N N . ALA A 1 194 ? -14.297 -0.509 15.649 1.00 76.25 194 ALA A N 1
ATOM 1489 C CA . ALA A 1 194 ? -13.491 -1.585 15.064 1.00 76.25 194 ALA A CA 1
ATOM 1490 C C . ALA A 1 194 ? -14.288 -2.474 14.086 1.00 76.25 194 ALA A C 1
ATOM 1492 O O . ALA A 1 194 ? -13.751 -2.939 13.083 1.00 76.25 194 ALA A O 1
ATOM 1493 N N . ALA A 1 195 ? -15.577 -2.695 14.356 1.00 73.19 195 ALA A N 1
ATOM 1494 C CA . ALA A 1 195 ? -16.475 -3.462 13.506 1.00 73.19 195 ALA A CA 1
ATOM 1495 C C . ALA A 1 195 ? -16.924 -2.673 12.266 1.00 73.19 195 ALA A C 1
ATOM 1497 O O . ALA A 1 195 ? -17.048 -3.276 11.205 1.00 73.19 195 ALA A O 1
ATOM 1498 N N . SER A 1 196 ? -17.126 -1.354 12.379 1.00 77.25 196 SER A N 1
ATOM 1499 C CA . SER A 1 196 ? -17.609 -0.485 11.291 1.00 77.25 196 SER A CA 1
ATOM 1500 C C . SER A 1 196 ? -16.635 -0.321 10.124 1.00 77.25 196 SER A C 1
ATOM 1502 O O . SER A 1 196 ? -17.052 0.005 9.017 1.00 77.25 196 SER A O 1
ATOM 1504 N N . GLU A 1 197 ? -15.352 -0.597 10.348 1.00 68.69 197 GLU A N 1
ATOM 1505 C CA . GLU A 1 197 ? -14.334 -0.632 9.296 1.00 68.69 197 GLU A CA 1
ATOM 1506 C C . GLU A 1 197 ? -14.384 -1.925 8.460 1.00 68.69 197 GLU A C 1
ATOM 1508 O O . GLU A 1 197 ? -13.657 -2.050 7.47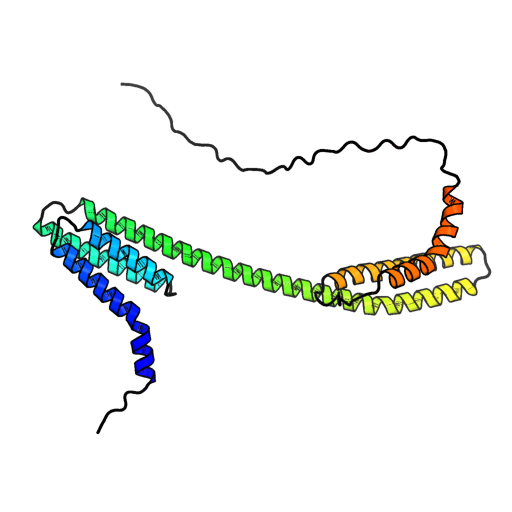1 1.00 68.69 197 GLU A O 1
ATOM 1513 N N . ASN A 1 198 ? -15.220 -2.906 8.833 1.00 69.00 198 ASN A N 1
ATOM 1514 C CA . ASN A 1 198 ? -15.425 -4.107 8.028 1.00 69.00 198 ASN A CA 1
ATOM 1515 C C . ASN A 1 198 ? -16.428 -3.840 6.892 1.00 69.00 198 ASN A C 1
ATOM 1517 O O . ASN A 1 198 ? -17.537 -3.374 7.158 1.00 69.00 198 ASN A O 1
ATOM 1521 N N . PRO A 1 199 ? -16.112 -4.230 5.643 1.00 66.69 199 PRO A N 1
ATOM 1522 C CA . PRO A 1 199 ? -17.019 -4.059 4.505 1.00 66.69 199 PRO A CA 1
ATOM 1523 C C . PRO A 1 199 ? -18.378 -4.755 4.678 1.00 66.69 199 PRO A C 1
ATOM 1525 O O . PRO A 1 199 ? -19.387 -4.258 4.193 1.00 66.69 199 PRO A O 1
ATOM 1528 N N . GLU A 1 200 ? -18.421 -5.883 5.396 1.00 69.19 200 GLU A N 1
ATOM 1529 C CA . GLU A 1 200 ? -19.654 -6.648 5.653 1.00 69.19 200 GLU A CA 1
ATOM 1530 C C . GLU A 1 200 ? -20.460 -6.161 6.867 1.00 69.19 200 GLU A C 1
ATOM 1532 O O . GLU A 1 200 ? -21.497 -6.740 7.196 1.00 69.19 200 GLU A O 1
ATOM 1537 N N . PHE A 1 201 ? -20.003 -5.113 7.558 1.00 73.81 201 PHE A N 1
ATOM 1538 C CA . PHE A 1 201 ? -20.680 -4.601 8.751 1.00 73.81 201 PHE A CA 1
ATOM 1539 C C . PHE A 1 201 ? -22.106 -4.115 8.457 1.00 73.81 201 PHE A C 1
ATOM 1541 O O . PHE A 1 201 ? -23.004 -4.269 9.285 1.00 73.81 201 PHE A O 1
ATOM 1548 N N . LEU A 1 202 ? -22.325 -3.547 7.270 1.00 77.50 202 LEU A N 1
ATOM 1549 C CA . LEU A 1 202 ? -23.631 -3.073 6.830 1.00 77.50 202 LEU A CA 1
ATOM 1550 C C . LEU A 1 202 ? -24.246 -4.060 5.840 1.00 77.50 202 LEU A C 1
ATOM 1552 O O . LEU A 1 202 ? -23.692 -4.321 4.776 1.00 77.50 202 LEU A O 1
ATOM 1556 N N . ARG A 1 203 ? -25.443 -4.551 6.172 1.00 77.19 203 ARG A N 1
ATOM 1557 C CA . ARG A 1 203 ? -26.306 -5.297 5.252 1.00 77.19 203 ARG A CA 1
ATOM 1558 C C . ARG A 1 203 ? -27.454 -4.386 4.817 1.00 77.19 203 ARG A C 1
ATOM 1560 O O . ARG A 1 203 ? -28.371 -4.180 5.610 1.00 77.19 203 ARG A O 1
ATOM 1567 N N . PRO A 1 204 ? -27.391 -3.778 3.621 1.00 81.25 204 PRO A N 1
ATOM 1568 C CA . PRO A 1 204 ? -28.465 -2.916 3.149 1.00 81.25 204 PRO A CA 1
ATOM 1569 C C . PRO A 1 204 ? -29.727 -3.747 2.885 1.00 81.25 204 PRO A C 1
ATOM 1571 O O . PRO A 1 204 ? -29.693 -4.713 2.127 1.00 81.25 204 PRO A O 1
ATOM 1574 N N . GLU A 1 205 ? -30.841 -3.349 3.497 1.00 86.12 205 GLU A N 1
ATOM 1575 C CA . GLU A 1 205 ? -32.161 -3.960 3.324 1.00 86.12 205 GLU A CA 1
ATOM 1576 C C . GLU A 1 205 ? -33.208 -2.847 3.124 1.00 86.12 205 GLU A C 1
ATOM 1578 O O . GLU A 1 205 ? -33.077 -1.777 3.730 1.00 86.12 205 GLU A O 1
ATOM 1583 N N . PRO A 1 206 ? -34.234 -3.037 2.272 1.00 83.50 206 PRO A N 1
ATOM 1584 C CA . PRO A 1 206 ? -35.341 -2.091 2.173 1.00 83.50 206 PRO A CA 1
ATOM 1585 C C . PRO A 1 206 ? -36.111 -2.002 3.502 1.00 83.50 206 PRO A C 1
ATOM 1587 O O . PRO A 1 206 ? -36.696 -2.977 3.964 1.00 83.50 206 PRO A O 1
ATOM 1590 N N . VAL A 1 207 ? -36.151 -0.808 4.103 1.00 88.06 207 VAL A N 1
ATOM 1591 C CA . VAL A 1 207 ? -36.851 -0.539 5.371 1.00 88.06 207 VAL A CA 1
ATOM 1592 C C . VAL A 1 207 ? -37.978 0.472 5.148 1.00 88.06 207 VAL A C 1
ATOM 1594 O O . VAL A 1 207 ? -37.764 1.531 4.561 1.00 88.06 207 VAL A O 1
ATOM 1597 N N . ALA A 1 208 ? -39.177 0.168 5.657 1.00 90.31 208 ALA A N 1
ATOM 1598 C CA . ALA A 1 208 ? -40.311 1.094 5.656 1.00 90.31 208 ALA A CA 1
ATOM 1599 C C . ALA A 1 208 ? -40.051 2.259 6.627 1.00 90.31 208 ALA A C 1
ATOM 1601 O O . ALA A 1 208 ? -40.121 2.097 7.852 1.00 90.31 208 ALA A O 1
ATOM 1602 N N . LEU A 1 209 ? -39.738 3.433 6.075 1.00 88.94 209 LEU A N 1
ATOM 1603 C CA . LEU A 1 209 ? -39.270 4.587 6.838 1.00 88.94 209 LEU A CA 1
ATOM 1604 C C . LEU A 1 209 ? -40.318 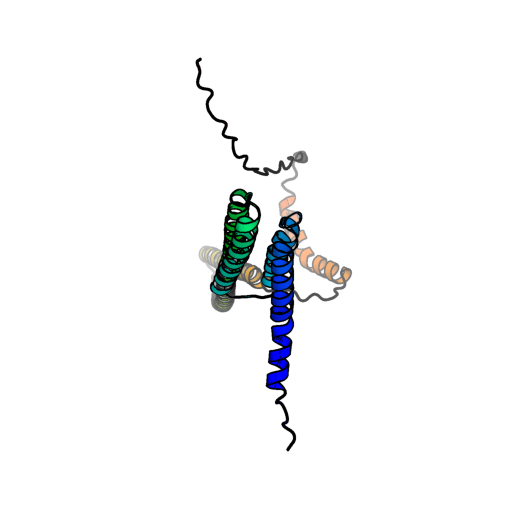5.089 7.844 1.00 88.94 209 LEU A C 1
ATOM 1606 O O . LEU A 1 209 ? -39.953 5.402 8.977 1.00 88.94 209 LEU A O 1
ATOM 1610 N N . GLU A 1 210 ? -41.614 5.095 7.497 1.00 88.88 210 GLU A N 1
ATOM 1611 C CA . GLU A 1 210 ? -42.670 5.516 8.433 1.00 88.88 210 GLU A CA 1
ATOM 1612 C C . GLU A 1 210 ? -42.721 4.623 9.677 1.00 88.88 210 GLU A C 1
ATOM 1614 O O . GLU A 1 210 ? -42.877 5.110 10.801 1.00 88.88 210 GLU A O 1
ATOM 1619 N N . ARG A 1 211 ? -42.553 3.308 9.492 1.00 87.94 211 ARG A N 1
ATOM 1620 C CA . ARG A 1 211 ? -42.577 2.335 10.589 1.00 87.94 211 ARG A CA 1
ATOM 1621 C C . ARG A 1 211 ? -41.375 2.524 11.510 1.00 87.94 211 ARG A C 1
ATOM 1623 O O . ARG A 1 211 ? -41.555 2.575 12.726 1.00 87.94 211 ARG A O 1
ATOM 1630 N N . LEU A 1 212 ? -40.185 2.701 10.934 1.00 88.75 212 LEU A N 1
ATOM 1631 C CA . LEU A 1 212 ? -38.955 2.953 11.685 1.00 88.75 212 LEU A CA 1
ATOM 1632 C C . LEU A 1 212 ? -39.048 4.252 12.501 1.00 88.75 212 LEU A C 1
ATOM 1634 O O . LEU A 1 212 ? -38.716 4.269 13.686 1.00 88.75 212 LEU A O 1
ATOM 1638 N N . ILE A 1 213 ? -39.542 5.337 11.897 1.00 90.12 213 ILE A N 1
ATOM 1639 C CA . ILE A 1 213 ? -39.693 6.632 12.577 1.00 90.12 213 ILE A CA 1
ATOM 1640 C C . ILE A 1 213 ? -40.689 6.528 13.738 1.00 90.12 213 ILE A C 1
ATOM 1642 O O . ILE A 1 213 ? -40.405 7.014 14.835 1.00 90.12 213 ILE A O 1
ATOM 1646 N N . MET A 1 214 ? -41.832 5.866 13.541 1.00 89.81 214 MET A N 1
ATOM 1647 C CA . MET A 1 214 ? -42.826 5.677 14.603 1.00 89.81 214 MET A CA 1
ATOM 1648 C C . MET A 1 214 ? -42.287 4.841 15.768 1.00 89.81 214 MET A C 1
ATOM 1650 O O . MET A 1 214 ? -42.587 5.130 16.930 1.00 89.81 214 MET A O 1
ATOM 1654 N N . GLU A 1 215 ? -41.471 3.831 15.480 1.00 87.69 215 GLU A N 1
ATOM 1655 C CA . GLU A 1 215 ? -40.818 3.001 16.490 1.00 87.69 215 GLU A CA 1
ATOM 1656 C C . GLU A 1 215 ? -39.778 3.795 17.296 1.00 87.69 215 GLU A C 1
ATOM 1658 O O . GLU A 1 215 ? -39.781 3.758 18.531 1.00 87.69 215 GLU A O 1
ATOM 1663 N N . LEU A 1 216 ? -38.962 4.610 16.621 1.00 88.81 216 LEU A N 1
ATOM 1664 C CA . LEU A 1 216 ? -38.014 5.516 17.271 1.00 88.81 216 LEU A CA 1
ATOM 1665 C C . LEU A 1 216 ? -38.731 6.552 18.150 1.00 88.81 216 LEU A C 1
ATOM 1667 O O . LEU A 1 216 ? -38.361 6.736 19.310 1.00 88.81 216 LEU A O 1
ATOM 1671 N N . LEU A 1 217 ? -39.800 7.183 17.657 1.00 87.94 217 LEU A N 1
ATOM 1672 C CA . LEU A 1 217 ? -40.573 8.164 18.427 1.00 87.94 217 LEU A CA 1
ATOM 1673 C C . LEU A 1 217 ? -41.209 7.554 19.681 1.00 87.94 217 LEU A C 1
ATOM 1675 O O . LEU A 1 217 ? -41.217 8.185 20.740 1.00 87.94 217 LEU A O 1
ATOM 1679 N N . ARG A 1 218 ? -41.714 6.316 19.598 1.00 85.44 218 ARG A N 1
ATOM 1680 C CA . ARG A 1 218 ? -42.226 5.592 20.772 1.00 85.44 218 ARG A CA 1
ATOM 1681 C C . ARG A 1 218 ? -41.119 5.298 21.781 1.00 85.44 218 ARG A C 1
ATOM 1683 O O . ARG A 1 218 ? -41.339 5.481 22.975 1.00 85.44 218 ARG A O 1
ATOM 1690 N N . ARG A 1 219 ? -39.937 4.889 21.313 1.00 84.38 219 ARG A N 1
ATOM 1691 C CA . ARG A 1 219 ? -38.806 4.505 22.169 1.00 84.38 219 ARG A CA 1
ATOM 1692 C C . ARG A 1 219 ? -38.190 5.682 22.929 1.00 84.38 219 ARG A C 1
ATOM 1694 O O . ARG A 1 219 ? -37.803 5.513 24.079 1.00 84.38 219 ARG A O 1
ATOM 1701 N N . TRP A 1 220 ? -38.109 6.861 22.311 1.00 82.06 220 TRP A N 1
ATOM 1702 C CA . TRP A 1 220 ? -37.438 8.038 22.890 1.00 82.06 220 TRP A CA 1
ATOM 1703 C C . TRP A 1 220 ? -38.379 9.018 23.611 1.00 82.06 220 TRP A C 1
ATOM 1705 O O . TRP A 1 220 ? -37.918 9.909 24.328 1.00 82.06 220 TRP A O 1
ATOM 1715 N N . ARG A 1 221 ? -39.700 8.838 23.486 1.00 77.94 221 ARG A N 1
ATOM 1716 C CA . ARG A 1 221 ? -40.720 9.629 24.200 1.00 77.94 221 ARG A CA 1
ATOM 1717 C C . ARG A 1 221 ? -40.497 9.742 25.723 1.00 77.94 221 ARG A C 1
ATOM 1719 O O . ARG A 1 221 ? -40.581 10.862 26.224 1.00 77.94 221 ARG A O 1
ATOM 1726 N N . PRO A 1 222 ? -40.171 8.661 26.463 1.00 74.75 222 PRO A N 1
ATOM 1727 C CA . PRO A 1 222 ? -39.979 8.723 27.918 1.00 74.75 222 PRO A CA 1
ATOM 1728 C C . PRO A 1 222 ? -38.756 9.549 28.343 1.00 74.75 222 PRO A C 1
ATOM 1730 O O . PRO A 1 222 ? -38.733 10.153 29.415 1.00 74.75 222 PRO A O 1
ATOM 1733 N N . THR A 1 223 ? -37.724 9.592 27.499 1.00 67.81 223 THR A N 1
ATOM 1734 C CA . THR A 1 223 ? -36.477 10.314 27.776 1.00 67.81 223 THR A CA 1
ATOM 1735 C C . THR A 1 223 ? -36.649 11.819 27.560 1.00 67.81 223 THR A C 1
ATOM 1737 O O . THR A 1 223 ? -36.102 12.615 28.321 1.00 67.81 223 THR A O 1
ATOM 1740 N N . ALA A 1 224 ? -37.470 12.212 26.579 1.00 60.69 224 ALA A N 1
ATOM 1741 C CA . ALA A 1 224 ? -37.800 13.611 26.306 1.00 60.69 224 ALA A CA 1
ATOM 1742 C C . ALA A 1 224 ? -38.610 14.268 27.443 1.00 60.69 224 ALA A C 1
ATOM 1744 O O . ALA A 1 224 ? -38.383 15.436 27.761 1.00 60.69 224 ALA A O 1
ATOM 1745 N N . SER A 1 225 ? -39.497 13.519 28.110 1.00 55.41 225 SER A N 1
ATOM 1746 C CA . SER A 1 225 ? -40.243 14.011 29.282 1.00 55.41 225 SER A CA 1
ATOM 1747 C C . SER A 1 225 ? -39.395 14.131 30.554 1.00 55.41 225 SER A C 1
ATOM 1749 O O . SER A 1 225 ? -39.762 14.864 31.467 1.00 55.41 225 SER A O 1
ATOM 1751 N N . ALA A 1 226 ? -38.255 13.434 30.634 1.00 58.31 226 ALA A N 1
ATOM 1752 C CA . ALA A 1 226 ? -37.361 13.489 31.794 1.00 58.31 226 ALA A CA 1
ATOM 1753 C C . ALA A 1 226 ? -36.348 14.652 31.723 1.00 58.31 226 ALA A C 1
ATOM 1755 O O . ALA A 1 226 ? -35.888 15.134 32.760 1.00 58.31 226 ALA A O 1
ATOM 1756 N N . SER A 1 227 ? -36.001 15.134 30.522 1.00 51.66 227 SER A N 1
ATOM 1757 C CA . SER A 1 227 ? -35.098 16.283 30.342 1.00 51.66 227 S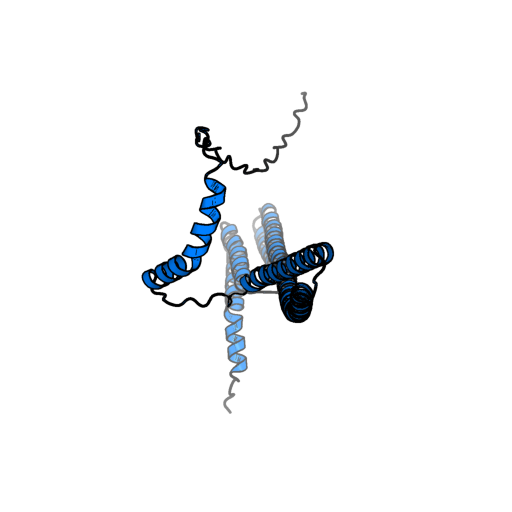ER A CA 1
ATOM 1758 C C . SER A 1 227 ? -35.811 17.640 30.368 1.00 51.66 227 SER A C 1
ATOM 1760 O O . SER A 1 227 ? -35.172 18.650 30.668 1.00 51.66 227 SER A O 1
ATOM 1762 N N . SER A 1 228 ? -37.125 17.692 30.112 1.00 51.25 228 SER A N 1
ATOM 1763 C CA . SER A 1 228 ? -37.892 18.950 30.130 1.00 51.25 228 SER A CA 1
ATOM 1764 C C . SER A 1 228 ? -37.945 19.606 31.514 1.00 51.25 228 SER A C 1
ATOM 1766 O O . SER A 1 228 ? -37.991 20.830 31.602 1.00 51.25 228 SER A O 1
ATOM 1768 N N . SER A 1 229 ? -37.835 18.831 32.598 1.00 47.31 229 SER A N 1
ATOM 1769 C CA . SER A 1 229 ? -37.848 19.355 33.974 1.00 47.31 229 SER A CA 1
ATOM 1770 C C . SER A 1 229 ? -36.549 20.065 34.378 1.00 47.31 229 SER A C 1
ATOM 1772 O O . SER A 1 229 ? -36.540 20.802 35.359 1.00 47.31 229 SER A O 1
ATOM 1774 N N . ARG A 1 230 ? -35.447 19.872 33.634 1.00 43.34 230 ARG A N 1
ATOM 1775 C CA . ARG A 1 230 ? -34.147 20.521 33.905 1.00 43.34 230 ARG A CA 1
ATOM 1776 C C . ARG A 1 230 ? -33.846 21.700 32.974 1.00 43.34 230 ARG A C 1
ATOM 1778 O O . ARG A 1 230 ? -32.999 22.522 33.305 1.00 43.34 230 ARG A O 1
ATOM 1785 N N . CYS A 1 231 ? -34.558 21.823 31.850 1.00 38.59 231 CYS A N 1
ATOM 1786 C CA . CYS A 1 231 ? -34.407 22.943 30.914 1.00 38.59 231 CYS A CA 1
ATOM 1787 C C . CYS A 1 231 ? -35.292 24.162 31.234 1.00 38.59 231 CYS A C 1
ATOM 1789 O O . CYS A 1 231 ? -35.006 25.244 30.732 1.00 38.59 231 CYS A O 1
ATOM 1791 N N . ALA A 1 232 ? -36.305 24.043 32.100 1.00 46.78 232 ALA A N 1
ATOM 1792 C CA . ALA A 1 232 ? -37.181 25.170 32.452 1.00 46.78 232 ALA A CA 1
ATOM 1793 C C . ALA A 1 232 ? -36.506 26.274 33.302 1.00 46.78 232 ALA A C 1
ATOM 1795 O O . ALA A 1 232 ? -37.066 27.357 33.444 1.00 46.78 232 ALA A O 1
ATOM 1796 N N . ALA A 1 233 ? -35.305 26.042 33.849 1.00 43.59 233 ALA A N 1
ATOM 1797 C CA . ALA A 1 233 ? -34.591 27.029 34.671 1.00 43.59 233 ALA A CA 1
ATOM 1798 C C . ALA A 1 233 ? -33.586 27.907 33.892 1.00 43.59 233 ALA A C 1
ATOM 1800 O O . ALA A 1 233 ? -33.036 28.850 34.457 1.00 43.59 233 ALA A O 1
ATOM 1801 N N . VAL A 1 234 ? -33.347 27.644 32.599 1.00 47.06 234 VAL A N 1
ATOM 1802 C CA . VAL A 1 234 ? -32.429 28.440 31.755 1.00 47.06 234 VAL A CA 1
ATOM 1803 C C . VAL A 1 234 ? -33.193 29.027 30.570 1.00 47.06 234 VAL A C 1
ATOM 1805 O O . VAL A 1 234 ? -32.874 28.827 29.405 1.00 47.06 234 VAL A O 1
ATOM 1808 N N . THR A 1 235 ? -34.240 29.786 30.869 1.00 46.62 235 THR A N 1
ATOM 1809 C CA . THR A 1 235 ? -34.836 30.734 29.921 1.00 46.62 235 THR A CA 1
ATOM 1810 C C . THR A 1 235 ? -34.905 32.108 30.569 1.00 46.62 235 THR A C 1
ATOM 1812 O O . THR A 1 235 ? -35.978 32.665 30.773 1.00 46.62 235 THR A O 1
ATOM 1815 N N . SER A 1 236 ? -33.742 32.685 30.885 1.00 41.06 236 SER A N 1
ATOM 1816 C CA . SER A 1 236 ? -33.605 34.140 30.897 1.00 41.06 236 SER A CA 1
ATOM 1817 C C . SER A 1 236 ? -32.927 34.563 29.594 1.00 41.06 236 SER A C 1
ATOM 1819 O O . SER A 1 236 ? -31.833 34.120 29.250 1.00 41.06 236 SER A O 1
ATOM 1821 N N . ARG A 1 237 ? -33.666 35.367 28.822 1.00 46.97 237 ARG A N 1
ATOM 1822 C CA . ARG A 1 237 ? -33.250 36.122 27.632 1.00 46.97 237 ARG A CA 1
ATOM 1823 C C . ARG A 1 237 ? -31.730 36.308 27.511 1.00 46.97 237 ARG A C 1
ATOM 1825 O O . ARG A 1 237 ? -31.169 37.241 28.079 1.00 46.97 237 ARG A O 1
ATOM 1832 N N . ARG A 1 238 ? -31.085 35.523 26.652 1.00 41.50 238 ARG A N 1
ATOM 1833 C CA . ARG A 1 238 ? -29.916 35.991 25.901 1.00 41.50 238 ARG A CA 1
ATOM 1834 C C . ARG A 1 238 ? -30.184 35.732 24.432 1.00 41.50 238 ARG A C 1
ATOM 1836 O O . ARG A 1 238 ? -30.391 34.599 24.013 1.00 41.50 238 ARG A O 1
ATOM 1843 N N . SER A 1 239 ? -30.272 36.831 23.693 1.00 44.91 239 SER A N 1
ATOM 1844 C CA . SER A 1 239 ? -30.446 36.873 22.248 1.00 44.91 239 SER A CA 1
ATOM 1845 C C . SER A 1 239 ? -29.410 35.984 21.571 1.00 44.91 239 SER A C 1
ATOM 1847 O O . SER A 1 239 ? -28.205 36.187 21.727 1.00 44.91 239 SER A O 1
ATOM 1849 N N . TRP A 1 240 ? -29.895 34.997 20.829 1.00 39.31 240 TRP A N 1
ATOM 1850 C CA . TRP A 1 240 ? -29.081 34.171 19.958 1.00 39.31 240 TRP A CA 1
ATOM 1851 C C . TRP A 1 240 ? -28.729 34.985 18.707 1.00 39.31 240 TRP A C 1
ATOM 1853 O O . TRP A 1 240 ? -29.610 35.338 17.925 1.00 39.31 240 TRP A O 1
ATOM 1863 N N . SER A 1 241 ? -27.448 35.317 18.545 1.00 40.03 241 SER A N 1
ATOM 1864 C CA . SER A 1 241 ? -26.902 35.920 17.325 1.00 40.03 241 SER A CA 1
ATOM 1865 C C . SER A 1 241 ? -26.243 34.818 16.487 1.00 40.03 241 SER A C 1
ATOM 1867 O O . SER A 1 241 ? -25.396 34.100 17.024 1.00 40.03 241 SER A O 1
ATOM 1869 N N . PRO A 1 242 ? -26.576 34.658 15.193 1.00 44.09 242 PRO A N 1
ATOM 1870 C CA . PRO A 1 242 ? -25.957 33.632 14.360 1.00 44.09 242 PRO A CA 1
ATOM 1871 C C . PRO A 1 242 ? -24.472 33.957 14.102 1.00 44.09 242 PRO A C 1
ATOM 1873 O O . PRO A 1 242 ? -24.133 35.118 13.844 1.00 44.09 242 PRO A O 1
ATOM 1876 N N . PRO A 1 243 ? -23.563 32.964 14.141 1.00 45.56 243 PRO A N 1
ATOM 1877 C CA . PRO A 1 243 ? -22.153 33.190 13.855 1.00 45.56 243 PRO A CA 1
ATOM 1878 C C . PRO A 1 243 ? -21.958 33.520 12.368 1.00 45.56 243 PRO A C 1
ATOM 1880 O O . PRO A 1 243 ? -22.390 32.785 11.478 1.00 45.56 243 PRO A O 1
ATOM 1883 N N . ARG A 1 244 ? -21.302 34.656 12.097 1.00 42.84 244 ARG A N 1
ATOM 1884 C CA . ARG A 1 244 ? -20.890 35.068 10.750 1.00 42.84 244 ARG A CA 1
ATOM 1885 C C . ARG A 1 244 ? -19.982 33.995 10.141 1.00 42.84 244 ARG A C 1
ATOM 1887 O O . ARG A 1 244 ? -19.040 33.541 10.783 1.00 42.84 244 ARG A O 1
ATOM 1894 N N . ARG A 1 245 ? -20.273 33.625 8.890 1.00 38.72 245 ARG A N 1
ATOM 1895 C CA . ARG A 1 245 ? -19.494 32.698 8.055 1.00 38.72 245 ARG A CA 1
ATOM 1896 C C . ARG A 1 245 ? -18.006 33.067 8.100 1.00 38.72 245 ARG A C 1
ATOM 1898 O O . ARG A 1 245 ? -17.617 34.092 7.547 1.00 38.72 245 ARG A O 1
ATOM 1905 N N . ALA A 1 246 ? -17.182 32.228 8.723 1.00 40.47 246 ALA A N 1
ATOM 1906 C CA . ALA A 1 246 ? -15.741 32.265 8.522 1.00 40.47 246 ALA A CA 1
ATOM 1907 C C . ALA A 1 246 ? -15.453 31.647 7.148 1.00 40.47 246 ALA A C 1
ATOM 1909 O O . ALA A 1 246 ? -15.717 30.468 6.915 1.00 40.47 246 ALA A O 1
ATOM 1910 N N . ALA A 1 247 ? -14.990 32.482 6.221 1.00 40.41 247 ALA A N 1
ATOM 1911 C CA . ALA A 1 247 ? -14.544 32.067 4.904 1.00 40.41 247 ALA A CA 1
ATOM 1912 C C . ALA A 1 247 ? -13.379 31.077 5.045 1.00 40.41 247 ALA A C 1
ATOM 1914 O O . ALA A 1 247 ? -12.344 31.385 5.636 1.00 40.41 247 ALA A O 1
ATOM 1915 N N . PHE A 1 248 ? -13.572 29.878 4.506 1.00 36.50 248 PHE A N 1
ATOM 1916 C CA . PHE A 1 248 ? -12.567 28.829 4.429 1.00 36.50 248 PHE A CA 1
ATOM 1917 C C . PHE A 1 248 ? -11.554 29.222 3.340 1.00 36.50 248 PHE A C 1
ATOM 1919 O O . PHE A 1 248 ? -11.765 28.964 2.158 1.00 36.50 248 PHE A O 1
ATOM 1926 N N . ALA A 1 249 ? -10.485 29.924 3.720 1.00 39.19 249 ALA A N 1
ATOM 1927 C CA . ALA A 1 249 ? -9.363 30.207 2.831 1.00 39.19 249 ALA A CA 1
ATOM 1928 C C . ALA A 1 249 ? -8.463 28.964 2.753 1.00 39.19 249 ALA A C 1
ATOM 1930 O O . ALA A 1 249 ? -7.705 28.654 3.670 1.00 39.19 249 ALA A O 1
ATOM 1931 N N . SER A 1 250 ? -8.575 28.234 1.646 1.00 40.56 250 SER A N 1
ATOM 1932 C CA . SER A 1 250 ? -7.738 27.092 1.283 1.00 40.56 250 SER A CA 1
ATOM 1933 C C . SER A 1 250 ? -6.279 27.516 1.066 1.00 40.56 250 SER A C 1
ATOM 1935 O O . SER A 1 250 ? -5.955 28.160 0.066 1.00 40.56 250 SER A O 1
ATOM 1937 N N . SER A 1 251 ? -5.380 27.127 1.971 1.00 37.75 251 SER A N 1
ATOM 1938 C CA . SER A 1 251 ? -3.933 27.282 1.808 1.00 37.75 251 SER A CA 1
ATOM 1939 C C . SER A 1 251 ? -3.363 26.169 0.920 1.00 37.75 251 SER A C 1
ATOM 1941 O O . SER A 1 251 ? -2.845 25.156 1.382 1.00 37.75 251 SER A O 1
ATOM 1943 N N . THR A 1 252 ? -3.418 26.365 -0.398 1.00 42.03 252 THR A N 1
ATOM 1944 C CA . THR A 1 252 ? -2.644 25.530 -1.330 1.00 42.03 252 THR A CA 1
ATOM 1945 C C . THR A 1 252 ? -1.231 26.101 -1.432 1.00 42.03 252 THR A C 1
ATOM 1947 O O . THR A 1 252 ? -0.983 27.102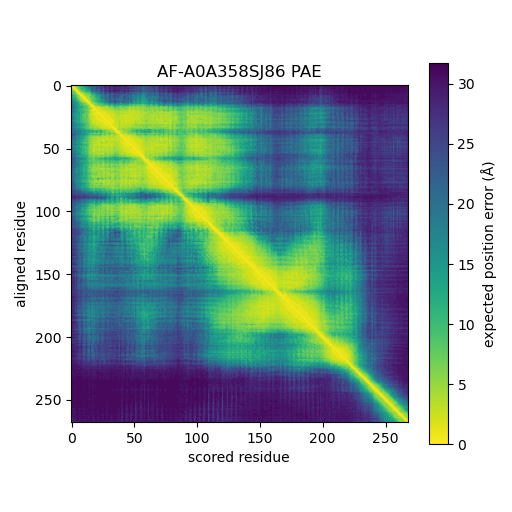 -2.103 1.00 42.03 252 THR A O 1
ATOM 1950 N N . ARG A 1 253 ? -0.292 25.485 -0.710 1.00 35.56 253 ARG A N 1
ATOM 1951 C CA . ARG A 1 253 ? 1.135 25.826 -0.703 1.00 35.56 253 ARG A CA 1
ATOM 1952 C C . ARG A 1 253 ? 1.786 25.352 -2.007 1.00 35.56 253 ARG A C 1
ATOM 1954 O O . ARG A 1 253 ? 2.257 24.225 -2.095 1.00 35.56 253 ARG A O 1
ATOM 1961 N N . ALA A 1 254 ? 1.816 26.215 -3.020 1.00 40.84 254 ALA A N 1
ATOM 1962 C CA . ALA A 1 254 ? 2.607 26.008 -4.229 1.00 40.84 254 ALA A CA 1
ATOM 1963 C C . ALA A 1 254 ? 4.071 26.413 -3.975 1.00 40.84 254 ALA A C 1
ATOM 1965 O O . ALA A 1 254 ? 4.400 27.586 -3.801 1.00 40.84 254 ALA A O 1
ATOM 1966 N N . THR A 1 255 ? 4.961 25.426 -3.955 1.00 41.81 255 THR A N 1
ATOM 1967 C CA . THR A 1 255 ? 6.418 25.591 -3.970 1.00 41.81 255 THR A CA 1
ATOM 1968 C C . THR A 1 255 ? 6.870 26.257 -5.273 1.00 41.81 255 THR A C 1
ATOM 1970 O O . THR A 1 255 ? 6.897 25.612 -6.321 1.00 41.81 255 THR A O 1
ATOM 1973 N N . ARG A 1 256 ? 7.257 27.539 -5.226 1.00 38.19 256 ARG A N 1
ATOM 1974 C CA . ARG A 1 256 ? 8.011 28.201 -6.305 1.00 38.19 256 ARG A CA 1
ATOM 1975 C C . ARG A 1 256 ? 9.515 28.063 -6.051 1.00 38.19 256 ARG A C 1
ATOM 1977 O O . ARG A 1 256 ? 10.028 28.557 -5.053 1.00 38.19 256 ARG A O 1
ATOM 1984 N N . ARG A 1 257 ? 10.205 27.400 -6.984 1.00 39.88 257 ARG A N 1
ATOM 1985 C CA . ARG A 1 257 ? 11.660 27.496 -7.204 1.00 39.88 257 ARG A CA 1
ATOM 1986 C C . ARG A 1 257 ? 12.049 28.949 -7.541 1.00 39.88 257 ARG A C 1
ATOM 1988 O O . ARG A 1 257 ? 11.301 29.586 -8.283 1.00 39.88 257 ARG A O 1
ATOM 1995 N N . PRO A 1 258 ? 13.219 29.448 -7.110 1.00 51.88 258 PRO A N 1
ATOM 1996 C CA . PRO A 1 258 ? 13.785 30.680 -7.650 1.00 51.88 258 PRO A CA 1
ATOM 1997 C C . PRO A 1 258 ? 14.498 30.413 -8.993 1.00 51.88 258 PRO A C 1
ATOM 1999 O O . PRO A 1 258 ? 15.098 29.346 -9.155 1.00 51.88 258 PRO A O 1
ATOM 2002 N N . PRO A 1 259 ? 14.475 31.348 -9.960 1.00 49.09 259 PRO A N 1
ATOM 2003 C CA . PRO A 1 259 ? 15.368 31.296 -11.108 1.00 49.09 259 PRO A CA 1
ATOM 2004 C C . PRO A 1 259 ? 16.752 31.846 -10.734 1.00 49.09 259 PRO A C 1
ATOM 2006 O O . PRO A 1 259 ? 16.896 32.980 -10.285 1.00 49.09 259 PRO A O 1
ATOM 2009 N N . SER A 1 260 ? 17.778 31.028 -10.951 1.00 47.91 260 SER A N 1
ATOM 2010 C CA . SER A 1 260 ? 19.179 31.437 -11.039 1.00 47.91 260 SER A CA 1
ATOM 2011 C C . SER A 1 260 ? 19.435 32.108 -12.391 1.00 47.91 260 SER A C 1
ATOM 2013 O O . SER A 1 260 ? 19.122 31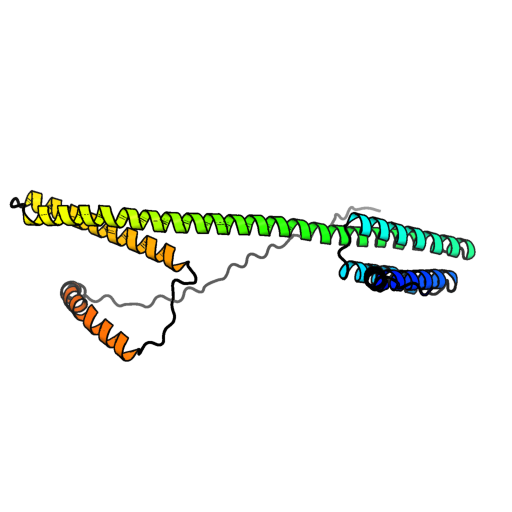.526 -13.430 1.00 47.91 260 SER A O 1
ATOM 2015 N N . SER A 1 261 ? 20.029 33.301 -12.406 1.00 51.25 261 SER A N 1
ATOM 2016 C CA . SER A 1 261 ? 20.638 33.904 -13.602 1.00 51.25 261 SER A CA 1
ATOM 2017 C C . SER A 1 261 ? 22.015 34.495 -13.244 1.00 51.25 261 SER A C 1
ATOM 2019 O O . SER A 1 261 ? 22.182 34.941 -12.108 1.00 51.25 261 SER A O 1
ATOM 2021 N N . PRO A 1 262 ? 23.010 34.427 -14.153 1.00 56.19 262 PRO A N 1
ATOM 2022 C CA . PRO A 1 262 ? 24.446 34.484 -13.840 1.00 56.19 262 PRO A CA 1
ATOM 2023 C C . PRO A 1 262 ? 25.045 35.911 -13.949 1.00 56.19 262 PRO A C 1
ATOM 2025 O O . PRO A 1 262 ? 24.327 36.841 -14.316 1.00 56.19 262 PRO A O 1
ATOM 2028 N N . PRO A 1 263 ? 26.341 36.121 -13.618 1.00 54.22 263 PRO A N 1
ATOM 2029 C CA . PRO A 1 263 ? 26.894 37.451 -13.373 1.00 54.22 263 PRO A CA 1
ATOM 2030 C C . PRO A 1 263 ? 27.372 38.145 -14.655 1.00 54.22 263 PRO A C 1
ATOM 2032 O O . PRO A 1 263 ? 28.112 37.573 -15.453 1.00 54.22 263 PRO A O 1
ATOM 2035 N N . THR A 1 264 ? 27.038 39.425 -14.806 1.00 47.44 264 THR A N 1
ATOM 2036 C CA . THR A 1 264 ? 27.702 40.330 -15.752 1.00 47.44 264 THR A CA 1
ATOM 2037 C C . THR A 1 264 ? 29.007 40.830 -15.140 1.00 47.44 264 THR A C 1
ATOM 2039 O O . THR A 1 264 ? 29.002 41.637 -14.208 1.00 47.44 264 THR A O 1
ATOM 2042 N N . ARG A 1 265 ? 30.134 40.335 -15.660 1.00 51.62 265 ARG A N 1
ATOM 2043 C CA . ARG A 1 265 ? 31.479 40.870 -15.414 1.00 51.62 265 ARG A CA 1
ATOM 2044 C C . ARG A 1 265 ? 31.823 41.864 -16.525 1.00 51.62 265 ARG A C 1
ATOM 2046 O O . ARG A 1 265 ? 31.465 41.660 -17.679 1.00 51.62 265 ARG A O 1
ATOM 2053 N N . SER A 1 266 ? 32.474 42.948 -16.132 1.00 48.28 266 SER A N 1
ATOM 2054 C CA . SER A 1 266 ? 32.817 44.120 -16.932 1.00 48.28 266 SER A CA 1
ATOM 2055 C C . SER A 1 266 ? 34.084 43.960 -17.784 1.00 48.28 266 SER A C 1
ATOM 2057 O O . SER A 1 266 ? 34.922 43.106 -17.493 1.00 48.28 266 SER A O 1
ATOM 2059 N N . ARG A 1 267 ? 34.235 44.938 -18.696 1.00 42.38 267 ARG A N 1
ATOM 2060 C CA . ARG A 1 267 ? 35.446 45.491 -19.345 1.00 42.38 267 ARG A CA 1
ATOM 2061 C C . ARG A 1 267 ? 35.760 45.025 -20.766 1.00 42.38 267 ARG A C 1
ATOM 2063 O O . ARG A 1 267 ? 35.784 43.830 -21.034 1.00 42.38 267 ARG A O 1
ATOM 2070 N N . GLY A 1 268 ? 36.165 46.006 -21.577 1.00 40.19 268 GLY A N 1
ATOM 2071 C CA . GLY A 1 268 ? 36.905 45.834 -22.826 1.00 40.19 268 GLY A CA 1
ATOM 2072 C C . GLY A 1 268 ? 36.275 46.609 -23.953 1.00 40.19 268 GLY A C 1
ATOM 2073 O O . GLY A 1 268 ? 35.517 45.964 -24.699 1.00 40.19 268 GLY A O 1
#

Radius of gyration: 40.18 Å; Cα contacts (8 Å, |Δi|>4): 93; chains: 1; bounding box: 80×87×106 Å

Secondary structure (DSSP, 8-state):
------HHHHHHHHHTHHHHHHHHHHHHHHHHHHH-GGGTHHHHHHHHHHHHHHHHHS---HHHHHHHHHHHHHHHHHHHHHHHTTTS--HHHHHHHHHHHHHHHHHHHHHHHHHHHHHHHHHHHHHHHHHHHHHHHHHHHHHHHHHHHHHHHHHHHHHHHHH--SHHHHHHHHHHHHHHHHHHHHHHHHHHHHHHTSGGG-------HHHHHHHHHHHHHHHHHHHHHHHTT--S----PPPP-----------PPPPP--------

pLDDT: mean 74.28, std 16.42, range [35.56, 93.06]

Nearest PDB structures (foldseek):
  4wpe-assembly1_A-2  TM=3.545E-01  e=3.008E+00  Saccharomyces cerevisiae S288C

Foldseek 3Di:
DDDDDDVVVVVVVVVCPLVVVLVVLLVVLLVVVQPDVPCNVVSVVVNLVSLVVVCVVDPDDLVVSLVVLVVSLVSSLVSLVVSCVVPVPRPVVNVVSVVSSVVSNVVSVVVVVVVVVVVVVVVVVVVVVVVLVVVLVVLLVVLVVVLVVLVVQLVVLVVQLVVDDDPVSNVVSVVVNVVSVVVNVVSVVVNVVSLVPDPPSDDDDDDDVVVVVVVVCVVCVVVVVVCVVVCVVPPDDDDDDDDDDDDDDDPPDDDDDDDDDDDDDDDD

Sequence (268 aa):
MRATSSPARQADLLSRWPERGWAALWAACLAGILAFPGWQDVPFYLIWISLAVLYGFRDWPAQHAICLSAGVAGSTAAAIGLAAGRSGLGYASLGKVALMAAMFSAMIWHTERRRSADADRCRVSAENERLLAAQRRFLQDASHQLRAPLAIALGHAELLASALSEPQQRRDIHVVVGELDRLRKLSERLLLIAASENPEFLRPEPVALERLIMELLRRWRPTASASSSRCAAVTSRRSWSPPRRAAFASSTRATRRPPSSPPTRSRG

Mean predicted aligned error: 18.06 Å

Solvent-accessible surface area (backbone atoms only — not comparable to full-atom values): 16045 Å² total; per-residue (Å²): 141,76,87,79,78,58,70,72,64,54,56,57,56,61,70,44,46,66,61,54,54,49,51,51,53,45,53,52,28,53,50,46,37,66,74,35,76,93,55,36,68,59,39,53,52,50,47,55,53,51,51,52,53,52,52,73,78,40,97,62,59,69,68,58,51,48,53,49,45,51,50,53,38,51,52,52,47,50,51,50,51,60,46,20,78,76,66,81,72,45,76,75,57,55,58,56,47,54,52,49,44,50,51,51,47,51,49,52,51,52,55,54,57,48,56,58,56,51,55,54,50,52,52,53,51,54,49,52,53,49,52,53,51,50,52,44,52,51,53,51,52,50,45,61,62,47,50,55,58,50,52,51,51,39,53,52,34,51,51,48,42,71,70,49,81,52,73,65,62,33,52,54,35,50,52,52,39,51,52,46,53,50,51,50,55,50,52,52,50,55,45,49,54,60,44,63,76,40,85,78,62,66,79,92,72,97,70,66,61,71,60,54,51,54,52,49,53,64,70,47,48,68,58,57,66,64,50,53,78,69,54,72,80,74,77,73,92,69,86,86,73,85,82,77,84,77,80,83,78,81,84,78,84,77,86,77,81,82,87,87,77,85,85,88,81,84,91,134